Protein AF-A0A349MYK4-F1 (afdb_monomer)

Foldseek 3Di:
DAFDAAECCPPVVVVVDAAAQDKAKAFEFWFKKWKFKDKDPPDCPDPVNLLLLVVRVVLQVCLLPVVVLVQDFPPDHRYDWAWKKKKKFFPDDDDRTMIMIMIITTDPPSDDQVSLVVSLPSDDPHDSVSSVRTGMDTDGPGMKMKHKDAADDDCPDPSVVSRQVNQVQLQKHFPDDPGIWMKTWRDNSNPDDRRGTIIMTMTHIDGHGPVSNVVVPRDYHYD

Nearest PDB structures (foldseek):
  5x5r-assembly1_A  TM=8.523E-01  e=2.742E-17  Listeria innocua Clip11262
  5x5m-assembly2_B  TM=8.393E-01  e=1.488E-16  Listeria innocua Clip11262
  3b49-assembly1_A  TM=8.129E-01  e=3.709E-17  Listeria innocua Clip11262
  5x5r-assembly2_B  TM=8.771E-01  e=2.870E-15  Listeria innocua Clip11262
  7oon-assembly1_A  TM=5.535E-01  e=7.851E-04  Mus musculus

Secondary structure (DSSP, 8-state):
-PPPPB-HHHHSTTTT---SSS-EEEEEEEEEEEEEEEEE-S-TT-HHHHHHHHHHHHHHHHHHTTTTTT---TT---BPPPPEEEEEEE-S-STT--EEEEEEEEE-TT--HHHHHHHHHH--SS-HHHHHH-EEEEEEEEEEEEEEEESS--TTSHHHHHHHHHHHHTTEEE---TTEEEEEESS-TTTS-GGG-EEEEEEEEEES-HHHHHHH-PPEEE-

Sequence (223 aa):
MMNKKIDWQVEDKDEYTHDTDHGSLVDLPTRSYIVLSGVGKADPNNRDFVAKADALYKVADYLANAEENNLEIEGYQPFERYPLQAMWERVTPGRDAEWRYQLMIRQPDFITKEILQTVEFDITNVEQEYLWNIRLLHFSEGLEAQIGNVGLLSRVGSANIKLQQFIKSVGYRSLATESWHMELYLNDVVRTEGSQWQTILRNGIEPMDVNKIVESGVKIIKG

Mean predicted aligned error: 4.19 Å

Radius of gyration: 18.06 Å; Cα contacts (8 Å, |Δi|>4): 449; chains: 1; bounding box: 56×29×56 Å

pLDDT: mean 92.64, std 7.63, range [43.91, 98.56]

Structure (mmCIF, N/CA/C/O backbone):
data_AF-A0A349MYK4-F1
#
_entry.id   AF-A0A349MYK4-F1
#
loop_
_atom_site.group_PDB
_atom_site.id
_atom_site.type_symbol
_atom_site.label_atom_id
_atom_site.label_alt_id
_atom_site.label_comp_id
_atom_site.label_asym_id
_atom_site.label_entity_id
_atom_site.label_seq_id
_atom_site.pdbx_PDB_ins_code
_atom_site.Cartn_x
_atom_site.Cartn_y
_atom_site.Cartn_z
_atom_site.occupancy
_atom_site.B_iso_or_equiv
_atom_site.auth_seq_id
_atom_site.auth_comp_id
_atom_site.auth_asym_id
_atom_site.auth_atom_id
_atom_site.pdbx_PDB_model_num
ATOM 1 N N . MET A 1 1 ? -30.825 -4.625 7.024 1.00 43.91 1 MET A N 1
ATOM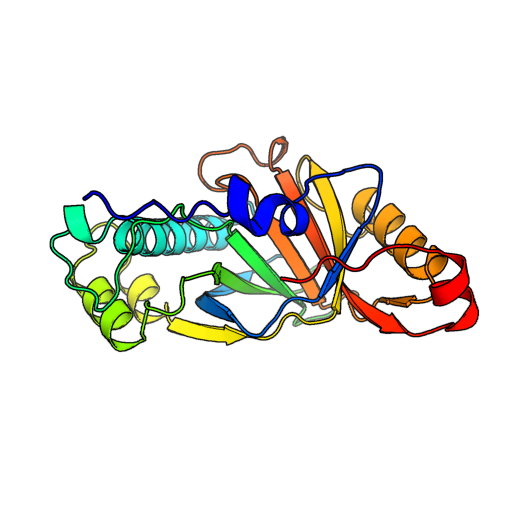 2 C CA . MET A 1 1 ? -30.062 -5.201 5.898 1.00 43.91 1 MET A CA 1
ATOM 3 C C . MET A 1 1 ? -28.607 -5.013 6.266 1.00 43.91 1 MET A C 1
ATOM 5 O O . MET A 1 1 ? -28.273 -3.889 6.603 1.00 43.91 1 MET A O 1
ATOM 9 N N . MET A 1 2 ? -27.794 -6.071 6.332 1.00 53.38 2 MET A N 1
ATOM 10 C CA . MET A 1 2 ? -26.347 -5.886 6.514 1.00 53.38 2 MET A CA 1
ATOM 11 C C . MET A 1 2 ? -25.837 -5.123 5.291 1.00 53.38 2 MET A C 1
ATOM 13 O O . MET A 1 2 ? -26.115 -5.544 4.165 1.00 53.38 2 MET A O 1
ATOM 17 N N . ASN A 1 3 ? -25.175 -3.986 5.504 1.00 62.34 3 ASN A N 1
ATOM 18 C CA . ASN A 1 3 ? -24.487 -3.294 4.420 1.00 62.34 3 ASN A CA 1
ATOM 19 C C . ASN A 1 3 ? -23.458 -4.266 3.828 1.00 62.34 3 ASN A C 1
ATOM 21 O O . ASN A 1 3 ? -22.759 -4.964 4.563 1.00 62.34 3 ASN A O 1
ATOM 25 N N . LYS A 1 4 ? -23.428 -4.380 2.497 1.00 84.94 4 LYS A N 1
ATOM 26 C CA . LYS A 1 4 ? -22.474 -5.245 1.797 1.00 84.94 4 LYS A CA 1
ATOM 27 C C . LYS A 1 4 ? -21.056 -4.803 2.181 1.00 84.94 4 LYS A C 1
ATOM 29 O O . LYS A 1 4 ? -20.755 -3.620 2.070 1.00 84.94 4 LYS A O 1
ATOM 34 N N . LYS A 1 5 ? -20.213 -5.745 2.617 1.00 92.62 5 LYS A N 1
ATOM 35 C CA . LYS A 1 5 ? -18.802 -5.479 2.917 1.00 92.62 5 LYS A CA 1
ATOM 36 C C . LYS A 1 5 ? -18.059 -5.118 1.626 1.00 92.62 5 LYS A C 1
ATOM 38 O O . LYS A 1 5 ? -18.184 -5.853 0.645 1.00 92.62 5 LYS A O 1
ATOM 43 N N . ILE A 1 6 ? -17.308 -4.020 1.634 1.00 95.56 6 ILE A N 1
ATOM 44 C CA . ILE A 1 6 ? -16.382 -3.653 0.556 1.00 95.56 6 ILE A CA 1
ATOM 45 C C . ILE A 1 6 ? -15.202 -4.621 0.616 1.00 95.56 6 ILE A C 1
ATOM 47 O O . ILE A 1 6 ? -14.523 -4.717 1.637 1.00 95.56 6 ILE A O 1
ATOM 51 N N . ASP A 1 7 ? -14.951 -5.335 -0.472 1.00 95.88 7 ASP A N 1
ATOM 52 C CA . ASP A 1 7 ? -13.852 -6.292 -0.567 1.00 95.88 7 ASP A CA 1
ATOM 53 C C . ASP A 1 7 ? -13.018 -5.990 -1.812 1.00 95.88 7 ASP A C 1
ATOM 55 O O . ASP A 1 7 ? -13.429 -6.269 -2.940 1.00 95.88 7 ASP A O 1
ATOM 59 N N . TRP A 1 8 ? -11.828 -5.430 -1.599 1.00 95.31 8 TRP A N 1
ATOM 60 C CA . TRP A 1 8 ? -10.905 -5.066 -2.674 1.00 95.31 8 TRP A CA 1
ATOM 61 C C . TRP A 1 8 ? -10.439 -6.279 -3.486 1.00 95.31 8 TRP A C 1
ATOM 63 O O . TRP A 1 8 ? -10.110 -6.136 -4.662 1.00 95.31 8 TRP A O 1
ATOM 73 N N . GLN A 1 9 ? -10.457 -7.485 -2.907 1.00 94.94 9 GLN A N 1
ATOM 74 C CA . GLN A 1 9 ? -10.091 -8.717 -3.614 1.00 94.94 9 GLN A CA 1
ATOM 75 C C . GLN A 1 9 ? -11.134 -9.106 -4.662 1.00 94.94 9 GLN A C 1
ATOM 77 O O . GLN A 1 9 ? -10.848 -9.900 -5.560 1.00 94.94 9 GLN A O 1
ATOM 82 N N . VAL A 1 10 ? -12.345 -8.556 -4.551 1.00 95.06 10 VAL A N 1
ATOM 83 C CA . VAL A 1 10 ? -13.452 -8.780 -5.481 1.00 95.06 10 VAL A CA 1
ATOM 84 C C . VAL A 1 10 ? -13.659 -7.563 -6.374 1.00 95.06 10 VAL A C 1
ATOM 86 O O . VAL A 1 10 ? -13.768 -7.716 -7.591 1.00 95.06 10 VAL A O 1
ATOM 89 N N . GLU A 1 11 ? -13.731 -6.377 -5.772 1.00 94.19 11 GLU A N 1
ATOM 90 C CA . GLU A 1 11 ? -14.112 -5.125 -6.434 1.00 94.19 11 GLU A CA 1
ATOM 91 C C . GLU A 1 11 ? -12.950 -4.531 -7.238 1.00 94.19 11 GLU A C 1
ATOM 93 O O . GLU A 1 11 ? -13.152 -4.142 -8.387 1.00 94.19 11 GLU A O 1
ATOM 98 N N . ASP A 1 12 ? -11.728 -4.610 -6.702 1.00 95.19 12 ASP A N 1
ATOM 99 C CA . ASP A 1 12 ? -10.526 -3.985 -7.273 1.00 95.19 12 ASP A CA 1
ATOM 100 C C . ASP A 1 12 ? -9.488 -5.032 -7.719 1.00 95.19 12 ASP A C 1
ATOM 102 O O . ASP A 1 12 ? -8.314 -4.727 -7.926 1.00 95.19 12 ASP A O 1
ATOM 106 N N . LYS A 1 13 ? -9.900 -6.298 -7.861 1.00 95.50 13 LYS A N 1
ATOM 107 C CA . LYS A 1 13 ? -9.012 -7.464 -8.038 1.00 95.50 13 LYS A CA 1
ATOM 108 C C . LYS A 1 13 ? -7.922 -7.276 -9.102 1.00 95.50 13 LYS A C 1
ATOM 110 O O . LYS A 1 13 ? -6.800 -7.750 -8.937 1.00 95.50 13 LYS A O 1
ATOM 115 N N . ASP A 1 14 ? -8.253 -6.586 -10.194 1.00 95.44 14 ASP A N 1
ATOM 116 C CA . ASP A 1 14 ? -7.355 -6.411 -11.330 1.00 95.44 14 ASP A CA 1
ATOM 117 C C . ASP A 1 14 ? -6.206 -5.455 -10.953 1.00 95.44 14 ASP A C 1
ATOM 119 O O . ASP A 1 14 ? -5.057 -5.693 -11.329 1.00 95.44 14 ASP A O 1
ATOM 123 N N . GLU A 1 15 ? -6.463 -4.447 -10.112 1.00 96.06 15 GLU A N 1
ATOM 124 C CA . GLU A 1 15 ? -5.440 -3.531 -9.591 1.00 96.06 15 GLU A CA 1
ATOM 125 C C . GLU A 1 15 ? -4.432 -4.233 -8.675 1.00 96.06 15 GLU A C 1
ATOM 127 O O . GLU A 1 15 ? -3.259 -3.859 -8.638 1.00 96.06 15 GLU A O 1
ATOM 132 N N . TYR A 1 16 ? -4.878 -5.266 -7.959 1.00 96.44 16 TYR A N 1
ATOM 133 C CA . TYR A 1 16 ? -4.095 -6.009 -6.970 1.00 96.44 16 TYR A CA 1
ATOM 134 C C . TYR A 1 16 ? -3.614 -7.377 -7.490 1.00 96.44 16 TYR A C 1
ATOM 136 O O . TYR A 1 16 ? -3.331 -8.290 -6.712 1.00 96.44 16 TYR A O 1
ATOM 144 N N . THR A 1 17 ? -3.499 -7.535 -8.813 1.00 94.06 17 THR A N 1
ATOM 145 C CA . THR A 1 17 ? -3.058 -8.792 -9.435 1.00 94.06 17 THR A CA 1
ATOM 146 C C . THR A 1 17 ? -1.591 -9.106 -9.119 1.00 94.06 17 THR A C 1
ATOM 148 O O . THR A 1 17 ? -0.693 -8.307 -9.384 1.00 94.06 17 THR A O 1
ATOM 151 N N . HIS A 1 18 ? -1.329 -10.321 -8.625 1.00 96.38 18 HIS A N 1
ATOM 152 C CA . HIS A 1 18 ? 0.013 -10.829 -8.304 1.00 96.38 18 HIS A CA 1
ATOM 153 C C . HIS A 1 18 ? 0.583 -11.744 -9.402 1.00 96.38 18 HIS A C 1
ATOM 155 O O . HIS A 1 18 ? 0.934 -12.894 -9.154 1.00 96.38 18 HIS A O 1
ATOM 161 N N . ASP A 1 19 ? 0.657 -11.259 -10.644 1.00 97.25 19 ASP A N 1
ATOM 162 C CA . ASP A 1 19 ? 1.301 -12.008 -11.735 1.00 97.25 19 ASP A CA 1
ATOM 163 C C . ASP A 1 19 ? 2.822 -11.776 -11.704 1.00 97.25 19 ASP A C 1
ATOM 165 O O . ASP A 1 19 ? 3.304 -10.650 -11.847 1.00 97.25 19 ASP A O 1
ATOM 169 N N . THR A 1 20 ? 3.592 -12.844 -11.484 1.00 97.12 20 THR A N 1
ATOM 170 C CA . THR A 1 20 ? 5.062 -12.795 -11.394 1.00 97.12 20 THR A CA 1
ATOM 171 C C . THR A 1 20 ? 5.772 -12.901 -12.747 1.00 97.12 20 THR A C 1
ATOM 173 O O . THR A 1 20 ? 7.002 -12.770 -12.819 1.00 97.12 20 THR A O 1
ATOM 176 N N . ASP A 1 21 ? 5.029 -13.176 -13.817 1.00 96.31 21 ASP A N 1
ATOM 177 C CA . ASP A 1 21 ? 5.539 -13.404 -15.169 1.00 96.31 21 ASP A CA 1
ATOM 178 C C . ASP A 1 21 ? 5.153 -12.296 -16.145 1.00 96.31 21 ASP A C 1
ATOM 180 O O . ASP A 1 21 ? 5.982 -11.928 -16.983 1.00 96.31 21 ASP A O 1
ATOM 184 N N . HIS A 1 22 ? 3.963 -11.715 -15.997 1.00 95.50 22 HIS A N 1
ATOM 185 C CA . HIS A 1 22 ? 3.455 -10.671 -16.883 1.00 95.50 22 HIS A CA 1
ATOM 186 C C . HIS A 1 22 ? 3.210 -9.366 -16.126 1.00 95.50 22 HIS A C 1
ATOM 188 O O . HIS A 1 22 ? 2.489 -9.317 -15.133 1.00 95.50 22 HIS A O 1
ATOM 194 N N . GLY A 1 23 ? 3.803 -8.281 -16.630 1.00 97.00 23 GLY A N 1
ATOM 195 C CA . GLY A 1 23 ? 3.500 -6.941 -16.140 1.00 97.00 23 GLY A CA 1
ATOM 196 C C . GLY A 1 23 ? 2.119 -6.463 -16.596 1.00 97.00 23 GLY A C 1
ATOM 197 O O . GLY A 1 23 ? 1.604 -6.899 -17.627 1.00 97.00 23 GLY A O 1
ATOM 198 N N . SER A 1 24 ? 1.536 -5.531 -15.847 1.00 97.88 24 SER A N 1
ATOM 199 C CA . SER A 1 24 ? 0.277 -4.860 -16.197 1.00 97.88 24 SER A CA 1
ATOM 200 C C . SER A 1 24 ? 0.387 -3.346 -16.020 1.00 97.88 24 SER A C 1
ATOM 202 O O . SER A 1 24 ? 1.322 -2.852 -15.385 1.00 97.88 24 SER A O 1
ATOM 204 N N . LEU A 1 25 ? -0.540 -2.608 -16.636 1.00 98.19 25 LEU A N 1
A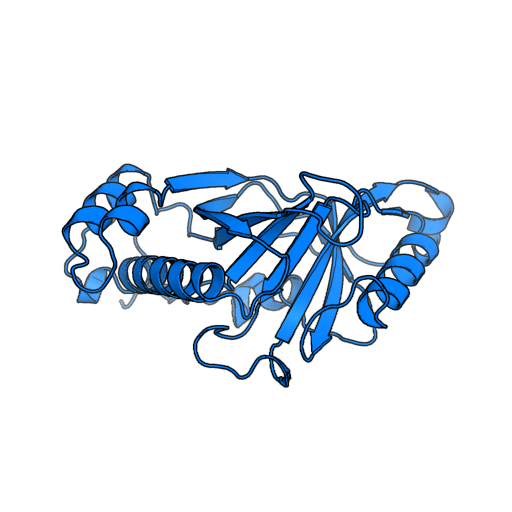TOM 205 C CA . LEU A 1 25 ? -0.649 -1.155 -16.521 1.00 98.19 25 LEU A CA 1
ATOM 206 C C . LEU A 1 25 ? -1.896 -0.801 -15.713 1.00 98.19 25 LEU A C 1
ATOM 208 O O . LEU A 1 25 ? -2.971 -1.334 -15.995 1.00 98.19 25 LEU A O 1
ATOM 212 N N . VAL A 1 26 ? -1.758 0.122 -14.767 1.00 97.69 26 VAL A N 1
ATOM 213 C CA . VAL A 1 26 ? -2.848 0.639 -13.928 1.00 97.69 26 VAL A CA 1
ATOM 214 C C . VAL A 1 26 ? -2.879 2.163 -14.013 1.00 97.69 26 VAL A C 1
ATOM 216 O O . VAL A 1 26 ? -1.838 2.794 -14.156 1.00 97.69 26 VAL A O 1
ATOM 219 N N . ASP A 1 27 ? -4.066 2.756 -13.957 1.00 97.50 27 ASP A N 1
ATOM 220 C CA . ASP A 1 27 ? -4.264 4.200 -13.820 1.00 97.50 27 ASP A CA 1
ATOM 221 C C . ASP A 1 27 ? -5.174 4.446 -12.621 1.00 97.50 27 ASP A C 1
ATOM 223 O O . ASP A 1 27 ? -6.377 4.166 -12.667 1.00 97.50 27 ASP A O 1
ATOM 227 N N . LEU A 1 28 ? -4.544 4.879 -11.532 1.00 96.00 28 LEU A N 1
ATOM 228 C CA . LEU A 1 28 ? -5.120 4.907 -10.197 1.00 96.00 28 LEU A CA 1
ATOM 229 C C . LEU A 1 28 ? -5.498 6.343 -9.810 1.00 96.00 28 LEU A C 1
ATOM 231 O O . LEU A 1 28 ? -4.646 7.239 -9.877 1.00 96.00 28 LEU A O 1
ATOM 235 N N . PRO A 1 29 ? -6.752 6.586 -9.388 1.00 96.00 29 PRO A N 1
ATOM 236 C CA . PRO A 1 29 ? -7.211 7.925 -9.051 1.00 96.00 29 PRO A CA 1
ATOM 237 C C . PRO A 1 29 ? -6.610 8.417 -7.730 1.00 96.00 29 PRO A C 1
ATOM 239 O O . PRO A 1 29 ? -5.969 7.679 -6.981 1.00 96.00 29 PRO A O 1
ATOM 242 N N . THR A 1 30 ? -6.879 9.682 -7.406 1.00 96.94 30 THR A N 1
ATOM 243 C CA . THR A 1 30 ? -6.652 10.195 -6.055 1.00 96.94 30 THR A CA 1
ATOM 244 C C . THR A 1 30 ? -7.477 9.399 -5.050 1.00 96.94 30 THR A C 1
ATOM 246 O O . THR A 1 30 ? -8.699 9.336 -5.167 1.00 96.94 30 THR A O 1
ATOM 249 N N . ARG A 1 31 ? -6.811 8.834 -4.042 1.00 96.38 31 ARG A N 1
ATOM 250 C CA . ARG A 1 31 ? -7.422 8.040 -2.967 1.00 96.38 31 ARG A CA 1
ATOM 251 C C . ARG A 1 31 ? -6.957 8.526 -1.601 1.00 96.38 31 ARG A C 1
ATOM 253 O O . ARG A 1 31 ? -5.980 9.270 -1.493 1.00 96.38 31 ARG A O 1
ATOM 260 N N . SER A 1 32 ? -7.665 8.100 -0.564 1.00 97.81 32 SER A N 1
ATOM 261 C CA . SER A 1 32 ? -7.337 8.384 0.833 1.00 97.81 32 SER A CA 1
ATOM 262 C C . SER A 1 32 ? -6.503 7.253 1.429 1.00 97.81 32 SER A C 1
ATOM 264 O O . SER A 1 32 ? -6.804 6.080 1.220 1.00 97.81 32 SER A O 1
ATOM 266 N N . TYR A 1 33 ? -5.470 7.595 2.194 1.00 98.56 33 TYR A N 1
ATOM 267 C CA . TYR A 1 33 ? -4.588 6.644 2.869 1.00 98.56 33 TYR A CA 1
ATOM 268 C C . TYR A 1 33 ? -4.349 7.093 4.304 1.00 98.56 33 TYR A C 1
ATOM 270 O O . TYR A 1 33 ? -4.086 8.273 4.537 1.00 98.56 33 TYR A O 1
ATOM 278 N N . ILE A 1 34 ? -4.354 6.161 5.256 1.00 98.56 34 ILE A N 1
ATOM 279 C CA . ILE A 1 34 ? -3.645 6.393 6.519 1.00 98.56 34 ILE A CA 1
ATOM 280 C C . ILE A 1 34 ? -2.163 6.147 6.280 1.00 98.56 34 ILE A C 1
ATOM 282 O O . ILE A 1 34 ? -1.800 5.171 5.618 1.00 98.56 34 ILE A O 1
ATOM 286 N N . VAL A 1 35 ? -1.312 7.041 6.778 1.00 98.31 35 VAL A N 1
ATOM 287 C CA . VAL A 1 35 ? 0.126 6.979 6.519 1.00 98.31 35 VAL A CA 1
ATOM 288 C C . VAL A 1 35 ? 0.954 7.134 7.780 1.00 98.31 35 VAL A C 1
ATOM 290 O O . VAL A 1 35 ? 0.615 7.937 8.646 1.00 98.31 35 VAL A O 1
ATOM 293 N N . LEU A 1 36 ? 2.074 6.413 7.837 1.00 97.81 36 LEU A N 1
ATOM 294 C CA . LEU A 1 36 ? 3.063 6.494 8.911 1.00 97.81 36 LEU A CA 1
ATOM 295 C C . LEU A 1 36 ? 4.476 6.456 8.326 1.00 97.81 36 LEU A C 1
ATOM 297 O O . LEU A 1 36 ? 4.839 5.543 7.585 1.00 97.81 36 LEU A O 1
ATOM 301 N N . SER A 1 37 ? 5.277 7.472 8.641 1.00 96.31 37 SER A N 1
ATOM 302 C CA . SER A 1 37 ? 6.625 7.622 8.087 1.00 96.31 37 SER A CA 1
ATOM 303 C C . SER A 1 37 ? 7.698 7.003 8.984 1.00 96.31 37 SER A C 1
ATOM 305 O O . SER A 1 37 ? 7.590 6.958 10.212 1.00 96.31 37 SER A O 1
ATOM 307 N N . GLY A 1 38 ? 8.802 6.594 8.370 1.00 92.50 38 GLY A N 1
ATOM 308 C CA . GLY A 1 38 ? 9.986 6.129 9.072 1.00 92.50 38 GLY A CA 1
ATOM 309 C C . GLY A 1 38 ? 11.275 6.391 8.308 1.00 92.50 38 GLY A C 1
ATOM 310 O O . GLY A 1 38 ? 11.288 6.924 7.196 1.00 92.50 38 GLY A O 1
ATOM 311 N N . VAL A 1 39 ? 12.375 6.029 8.957 1.00 88.00 39 VAL A N 1
ATOM 312 C CA . VAL A 1 39 ? 13.733 6.107 8.420 1.00 88.00 39 VAL A CA 1
ATOM 313 C C . VAL A 1 39 ? 14.445 4.792 8.689 1.00 88.00 39 VAL A C 1
ATOM 315 O O . VAL A 1 39 ? 14.169 4.113 9.675 1.00 88.00 39 VAL A O 1
ATOM 318 N N . GLY A 1 40 ? 15.370 4.418 7.820 1.00 78.12 40 GLY A N 1
ATOM 319 C CA . GLY A 1 40 ? 16.162 3.210 7.992 1.00 78.12 40 GLY A CA 1
ATOM 320 C C . GLY A 1 40 ? 16.694 2.696 6.671 1.00 78.12 40 GLY A C 1
ATOM 321 O O . GLY A 1 40 ? 16.711 3.404 5.674 1.00 78.12 40 GLY A O 1
ATOM 322 N N . LYS A 1 41 ? 17.148 1.448 6.644 1.00 73.00 41 LYS A N 1
ATOM 323 C CA . LYS A 1 41 ? 17.428 0.771 5.374 1.00 73.00 41 LYS A CA 1
ATOM 324 C C . LYS A 1 41 ? 16.105 0.386 4.712 1.00 73.00 41 LYS A C 1
ATOM 326 O O . LYS A 1 41 ? 15.138 0.117 5.422 1.00 73.00 41 LYS A O 1
ATOM 331 N N . ALA A 1 42 ? 16.092 0.307 3.381 1.00 69.75 42 ALA A N 1
ATOM 332 C CA . ALA A 1 42 ? 15.045 -0.379 2.622 1.00 69.75 42 ALA A CA 1
ATOM 333 C C . ALA A 1 42 ? 15.118 -1.896 2.855 1.00 69.75 42 ALA A C 1
ATOM 335 O O . ALA A 1 42 ? 15.504 -2.668 1.983 1.00 69.75 42 ALA A O 1
ATOM 336 N N . ASP A 1 43 ? 14.852 -2.288 4.096 1.00 76.06 43 ASP A N 1
ATOM 337 C CA . ASP A 1 43 ? 14.787 -3.658 4.573 1.00 76.06 43 ASP A CA 1
ATOM 338 C C . ASP A 1 43 ? 13.449 -3.800 5.295 1.00 76.06 43 ASP A C 1
ATOM 340 O O . ASP A 1 43 ? 13.295 -3.269 6.401 1.00 76.06 43 ASP A O 1
ATOM 344 N N . PRO A 1 44 ? 12.469 -4.488 4.695 1.00 71.00 44 PRO A N 1
ATOM 345 C CA . PRO A 1 44 ? 11.160 -4.599 5.308 1.00 71.00 44 PRO A CA 1
ATOM 346 C C . PRO A 1 44 ? 11.166 -5.568 6.508 1.00 71.00 44 PRO A C 1
ATOM 348 O O . PRO A 1 44 ? 10.169 -5.673 7.213 1.00 71.00 44 PRO A O 1
ATOM 351 N N . ASN A 1 45 ? 12.300 -6.220 6.822 1.00 76.25 45 ASN A N 1
ATOM 352 C CA . ASN A 1 45 ? 12.501 -6.934 8.092 1.00 76.25 45 ASN A CA 1
ATOM 353 C C . ASN A 1 45 ? 13.038 -6.029 9.216 1.00 76.25 45 ASN A C 1
ATOM 355 O O . ASN A 1 45 ? 13.284 -6.499 10.331 1.00 76.25 45 ASN A O 1
ATOM 359 N N . ASN A 1 46 ? 13.265 -4.738 8.951 1.00 84.56 46 ASN A N 1
ATOM 360 C CA . ASN A 1 46 ? 13.667 -3.794 9.985 1.00 84.56 46 ASN A CA 1
ATOM 361 C C . ASN A 1 46 ? 12.583 -3.721 11.072 1.00 84.56 46 ASN A C 1
ATOM 363 O O . ASN A 1 46 ? 11.406 -3.527 10.783 1.00 84.56 46 ASN A O 1
ATOM 367 N N . ARG A 1 47 ? 12.994 -3.817 12.340 1.00 87.94 47 ARG A N 1
ATOM 368 C CA . ARG A 1 47 ? 12.096 -3.750 13.500 1.00 87.94 47 ARG A CA 1
ATOM 369 C C . ARG A 1 47 ? 11.211 -2.503 13.509 1.00 87.94 47 ARG A C 1
ATOM 371 O O . ARG A 1 47 ? 10.043 -2.628 13.849 1.00 87.94 47 ARG A O 1
ATOM 378 N N . ASP A 1 48 ? 11.744 -1.338 13.135 1.00 90.62 48 ASP A N 1
ATOM 379 C CA . ASP A 1 48 ? 10.963 -0.090 13.068 1.00 90.62 48 ASP A CA 1
ATOM 380 C C . ASP A 1 48 ? 9.888 -0.165 11.974 1.00 90.62 48 ASP A C 1
ATOM 382 O O . ASP A 1 48 ? 8.743 0.207 12.207 1.00 90.62 48 ASP A O 1
ATOM 386 N N . PHE A 1 49 ? 10.233 -0.730 10.811 1.00 92.25 49 PHE A N 1
ATOM 387 C CA . PHE A 1 49 ? 9.284 -0.946 9.718 1.00 92.25 49 PHE A CA 1
ATOM 388 C C . PHE A 1 49 ? 8.159 -1.887 10.151 1.00 92.25 49 PHE A C 1
ATOM 390 O O . PHE A 1 49 ? 6.988 -1.548 10.006 1.00 92.25 49 PHE A O 1
ATOM 397 N N . VAL A 1 50 ? 8.505 -3.038 10.734 1.00 92.19 50 VAL A N 1
ATOM 398 C CA . VAL A 1 50 ? 7.529 -4.044 11.179 1.00 92.19 50 VAL A CA 1
ATOM 399 C C . VAL A 1 50 ? 6.630 -3.488 12.287 1.00 92.19 50 VAL A C 1
ATOM 401 O O . VAL A 1 50 ? 5.420 -3.686 12.238 1.00 92.19 50 VAL A O 1
ATOM 404 N N . ALA A 1 51 ? 7.185 -2.750 13.253 1.00 94.38 51 ALA A N 1
ATOM 405 C CA . ALA A 1 51 ? 6.408 -2.142 14.335 1.00 94.38 51 ALA A CA 1
ATOM 406 C C . ALA A 1 51 ? 5.430 -1.073 13.820 1.00 94.38 51 ALA A C 1
ATOM 408 O O . ALA A 1 51 ? 4.274 -1.031 14.240 1.00 94.38 51 ALA A O 1
ATOM 409 N N . LYS A 1 52 ? 5.860 -0.241 12.864 1.00 96.38 52 LYS A N 1
ATOM 410 C CA . LYS A 1 52 ? 4.996 0.767 12.235 1.00 96.38 52 LYS A CA 1
ATOM 411 C C . LYS A 1 52 ? 3.958 0.150 11.302 1.00 96.38 52 LYS A C 1
ATOM 413 O O . LYS A 1 52 ? 2.837 0.649 11.248 1.00 96.38 52 LYS A O 1
ATOM 418 N N . ALA A 1 53 ? 4.294 -0.939 10.610 1.00 96.50 53 ALA A N 1
ATOM 419 C CA . ALA A 1 53 ? 3.335 -1.711 9.826 1.00 96.50 53 ALA A CA 1
ATOM 420 C C . ALA A 1 53 ? 2.252 -2.315 10.732 1.00 96.50 53 ALA A C 1
ATOM 422 O O . ALA A 1 53 ? 1.071 -2.147 10.445 1.00 96.50 53 ALA A O 1
ATOM 423 N N . ASP A 1 54 ? 2.637 -2.927 11.859 1.00 97.06 54 ASP A N 1
ATOM 424 C CA . ASP A 1 54 ? 1.701 -3.453 12.864 1.00 97.06 54 ASP A CA 1
ATOM 425 C C . ASP A 1 54 ? 0.783 -2.356 13.428 1.00 97.06 54 ASP A C 1
ATOM 427 O O . ASP A 1 54 ? -0.431 -2.543 13.514 1.00 97.06 54 ASP A O 1
ATOM 431 N N . ALA A 1 55 ? 1.334 -1.180 13.748 1.00 97.69 55 ALA A N 1
ATOM 432 C CA . ALA A 1 55 ? 0.546 -0.032 14.195 1.00 97.69 55 ALA A CA 1
ATOM 433 C C . ALA A 1 55 ? -0.491 0.402 13.145 1.00 97.69 55 ALA A C 1
ATOM 435 O O . ALA A 1 55 ? -1.665 0.590 13.471 1.00 97.69 55 ALA A O 1
ATOM 436 N N . LEU A 1 56 ? -0.077 0.514 11.879 1.00 98.00 56 LEU A N 1
ATOM 437 C CA . LEU A 1 56 ? -0.959 0.918 10.785 1.00 98.00 56 LEU A CA 1
ATOM 438 C C . LEU A 1 56 ? -2.027 -0.148 10.492 1.00 98.00 56 LEU A C 1
ATOM 440 O O . LEU A 1 56 ? -3.178 0.205 10.239 1.00 98.00 56 LEU A O 1
ATOM 444 N N . TYR A 1 57 ? -1.681 -1.439 10.589 1.00 98.19 57 TYR A N 1
ATOM 445 C CA . TYR A 1 57 ? -2.642 -2.539 10.486 1.00 98.19 57 TYR A CA 1
ATOM 446 C C . TYR A 1 57 ? -3.700 -2.474 11.578 1.00 98.19 57 TYR A C 1
ATOM 448 O O . TYR A 1 57 ? -4.881 -2.532 11.257 1.00 98.19 57 TYR A O 1
ATOM 456 N N . LYS A 1 58 ? -3.304 -2.275 12.839 1.00 97.69 58 LYS A N 1
ATOM 457 C CA . LYS A 1 58 ? -4.250 -2.157 13.957 1.00 97.69 58 LYS A CA 1
ATOM 458 C C . LYS A 1 58 ? -5.213 -0.986 13.780 1.00 97.69 58 LYS A C 1
ATOM 460 O O . LYS A 1 58 ? -6.405 -1.158 14.012 1.00 97.69 58 LYS A O 1
ATOM 465 N N . VAL A 1 59 ? -4.727 0.173 13.329 1.00 97.94 59 VAL A N 1
ATOM 466 C CA . VAL A 1 59 ? -5.594 1.327 13.028 1.00 97.94 59 VAL A CA 1
ATOM 467 C C . VAL A 1 59 ? -6.543 1.013 11.871 1.00 97.94 59 VAL A C 1
ATO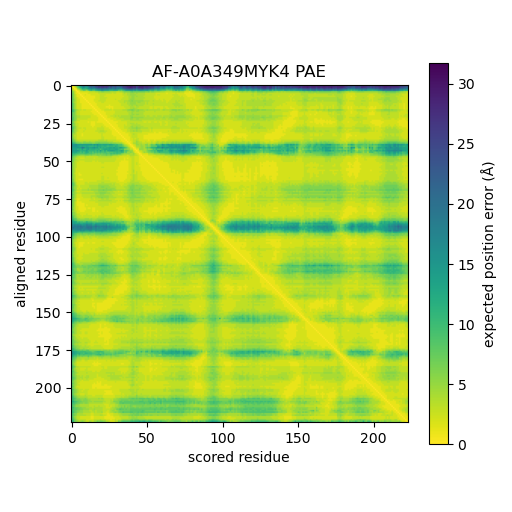M 469 O O . VAL A 1 59 ? -7.741 1.261 11.981 1.00 97.94 59 VAL A O 1
ATOM 472 N N . ALA A 1 60 ? -6.044 0.432 10.779 1.00 98.00 60 ALA A N 1
ATOM 473 C CA . ALA A 1 60 ? -6.884 0.092 9.635 1.00 98.00 60 ALA A CA 1
ATOM 474 C C . ALA A 1 60 ? -7.936 -0.979 9.969 1.00 98.00 60 ALA A C 1
ATOM 476 O O . ALA A 1 60 ? -9.079 -0.845 9.547 1.00 98.00 60 ALA A O 1
ATOM 477 N N . ASP A 1 61 ? -7.578 -2.006 10.744 1.00 97.25 61 ASP A N 1
ATOM 478 C CA . ASP A 1 61 ? -8.505 -3.046 11.201 1.00 97.25 61 ASP A CA 1
ATOM 479 C C . ASP A 1 61 ? -9.545 -2.474 12.183 1.00 97.25 61 ASP A C 1
ATOM 481 O O . ASP A 1 61 ? -10.711 -2.865 12.141 1.00 97.25 61 ASP A O 1
ATOM 485 N N . TYR A 1 62 ? -9.163 -1.516 13.037 1.00 97.19 62 TYR A N 1
ATOM 486 C CA . TYR A 1 62 ? -10.100 -0.824 13.929 1.00 97.19 62 TYR A CA 1
ATOM 487 C C . TYR A 1 62 ? -11.154 -0.032 13.138 1.00 97.19 62 TYR A C 1
ATOM 489 O O . TYR A 1 62 ? -12.350 -0.153 13.406 1.00 97.19 62 TYR A O 1
ATOM 497 N N . LEU A 1 63 ? -10.720 0.718 12.116 1.00 97.19 63 LEU A N 1
ATOM 498 C CA . LEU A 1 63 ? -11.605 1.448 11.198 1.00 97.19 63 LEU A CA 1
ATOM 499 C C . LEU A 1 63 ? -12.488 0.497 10.373 1.00 97.19 63 LEU A C 1
ATOM 501 O O . LEU A 1 63 ? -13.679 0.749 10.193 1.00 97.19 63 LEU A O 1
ATOM 505 N N . ALA A 1 64 ? -11.920 -0.616 9.899 1.00 96.81 64 ALA A N 1
ATOM 506 C CA . ALA A 1 64 ? -12.622 -1.636 9.124 1.00 96.81 64 ALA A CA 1
ATOM 507 C C . ALA A 1 64 ? -13.761 -2.305 9.898 1.00 96.81 64 ALA A C 1
ATOM 509 O O . ALA A 1 64 ? -14.759 -2.681 9.285 1.00 96.81 64 ALA A O 1
ATOM 510 N N . ASN A 1 65 ? -13.644 -2.390 11.227 1.00 94.50 65 ASN A N 1
ATOM 511 C CA . ASN A 1 65 ? -14.616 -3.010 12.130 1.00 94.50 65 ASN A CA 1
ATOM 512 C C . ASN A 1 65 ? -15.278 -1.977 13.067 1.00 94.50 65 ASN A C 1
ATOM 514 O O . ASN A 1 65 ? -15.525 -2.261 14.238 1.00 94.50 65 ASN A O 1
ATOM 518 N N . ALA A 1 66 ? -15.558 -0.767 12.568 1.00 94.94 66 ALA A N 1
ATOM 519 C CA . ALA A 1 66 ? -16.107 0.341 13.358 1.00 94.94 66 ALA A CA 1
ATOM 520 C C . ALA A 1 66 ? -17.369 -0.030 14.167 1.00 94.94 66 ALA A C 1
ATOM 522 O O . ALA A 1 66 ? -17.487 0.369 15.325 1.00 94.94 66 ALA A O 1
ATOM 523 N N . GLU A 1 67 ? -18.269 -0.850 13.605 1.00 93.25 67 GLU A N 1
ATOM 524 C CA . GLU A 1 67 ? -19.466 -1.351 14.305 1.00 93.25 67 GLU A CA 1
ATOM 525 C C . GLU A 1 67 ? -19.120 -2.153 15.571 1.00 93.25 67 GLU A C 1
ATOM 527 O O . GLU A 1 67 ? -19.734 -1.952 16.618 1.00 93.25 67 GLU A O 1
ATOM 532 N N . GLU A 1 68 ? -18.114 -3.030 15.506 1.00 93.00 68 GLU A N 1
ATOM 533 C CA . GLU A 1 68 ? -17.665 -3.837 16.651 1.00 93.00 68 GLU A CA 1
ATOM 534 C C . GLU A 1 68 ? -16.994 -2.972 17.727 1.00 93.00 68 GLU A C 1
ATOM 536 O O . GLU A 1 68 ? -17.050 -3.281 18.919 1.00 93.00 68 GLU A O 1
ATOM 541 N N . ASN A 1 69 ? -16.402 -1.857 17.300 1.00 92.81 69 ASN A N 1
ATOM 542 C CA . ASN A 1 69 ? -15.700 -0.908 18.152 1.00 92.81 69 ASN A CA 1
ATOM 543 C C . ASN A 1 69 ? -16.604 0.199 18.725 1.00 92.81 69 ASN A C 1
ATOM 545 O O . ASN A 1 69 ? -16.130 1.008 19.518 1.00 92.81 69 ASN A O 1
ATOM 549 N N . ASN A 1 70 ? -17.900 0.222 18.388 1.00 92.69 70 ASN A N 1
ATOM 550 C CA . ASN A 1 70 ? -18.832 1.314 18.718 1.00 92.69 70 ASN A CA 1
ATOM 551 C C . ASN A 1 70 ? -18.355 2.694 18.219 1.00 92.69 70 ASN A C 1
ATOM 553 O O . ASN A 1 70 ? -18.628 3.716 18.850 1.00 92.69 70 ASN A O 1
ATOM 557 N N . LEU A 1 71 ? -17.643 2.720 17.090 1.00 94.38 71 LEU A N 1
ATOM 558 C CA . LEU A 1 71 ? -17.186 3.940 16.435 1.00 94.38 71 LEU A CA 1
ATOM 559 C C . LEU A 1 71 ? -18.234 4.389 15.410 1.00 94.38 71 LEU A C 1
ATOM 561 O O . LEU A 1 71 ? -18.504 3.693 14.431 1.00 94.38 71 LEU A O 1
ATOM 565 N N . GLU A 1 72 ? -18.819 5.565 15.619 1.00 94.19 72 GLU A N 1
ATOM 566 C CA . GLU A 1 72 ? -19.796 6.133 14.690 1.00 94.19 72 GLU A CA 1
ATOM 567 C C . GLU A 1 72 ? -19.097 6.806 13.502 1.00 94.19 72 GLU A C 1
ATOM 569 O O . GLU A 1 72 ? -18.331 7.756 13.662 1.00 94.19 72 GLU A O 1
ATOM 574 N N . ILE A 1 73 ? -19.386 6.320 12.294 1.00 95.69 73 ILE A N 1
ATOM 575 C CA . ILE A 1 73 ? -18.864 6.857 11.034 1.00 95.69 73 ILE A CA 1
ATOM 576 C C . ILE A 1 73 ? -20.041 7.100 10.087 1.00 95.69 73 ILE A C 1
ATOM 578 O O . ILE A 1 73 ? -20.808 6.188 9.766 1.00 95.69 73 ILE A O 1
ATOM 582 N N . GLU A 1 74 ? -20.195 8.339 9.622 1.00 94.44 74 GLU A N 1
ATOM 583 C CA . GLU A 1 74 ? -21.235 8.686 8.655 1.00 94.44 74 GLU A CA 1
ATOM 584 C C . GLU A 1 74 ? -21.001 7.959 7.322 1.00 94.44 74 GLU A C 1
ATOM 586 O O . GLU A 1 74 ? -19.907 7.983 6.766 1.00 94.44 74 GLU A O 1
ATOM 591 N N . GLY A 1 75 ? -22.037 7.296 6.798 1.00 93.50 75 GLY A N 1
ATOM 592 C CA . GLY A 1 75 ? -21.942 6.563 5.531 1.00 93.50 75 GLY A CA 1
ATOM 593 C C . GLY A 1 75 ? -21.126 5.268 5.602 1.00 93.50 75 GLY A C 1
ATOM 594 O O . GLY A 1 75 ? -20.797 4.712 4.553 1.00 93.50 75 GLY A O 1
ATOM 595 N N . TYR A 1 76 ? -20.823 4.779 6.809 1.00 95.81 76 TYR A N 1
ATOM 596 C CA . TYR A 1 76 ? -20.023 3.577 7.013 1.00 95.81 76 TYR A CA 1
ATOM 597 C C . TYR A 1 76 ? -20.571 2.348 6.287 1.00 95.81 76 TYR A C 1
ATOM 599 O O . TYR A 1 76 ? -21.768 2.029 6.306 1.00 95.81 76 TYR A O 1
ATOM 607 N N . GLN A 1 77 ? -19.634 1.614 5.701 1.00 94.69 77 GLN A N 1
ATOM 608 C CA . GLN A 1 77 ? -19.822 0.253 5.235 1.00 94.69 77 GLN A CA 1
ATOM 609 C C . GLN A 1 77 ? -18.659 -0.581 5.771 1.00 94.69 77 GLN A C 1
ATOM 611 O O . GLN A 1 77 ? -17.520 -0.114 5.702 1.00 94.69 77 GLN A O 1
ATOM 616 N N . PRO A 1 78 ? -18.901 -1.809 6.261 1.00 94.56 78 PRO A N 1
ATOM 617 C CA . PRO A 1 78 ? -17.813 -2.725 6.574 1.00 94.56 78 PRO A CA 1
ATOM 618 C C . PRO A 1 78 ? -16.886 -2.881 5.368 1.00 94.56 78 PRO A C 1
ATOM 620 O O . PRO A 1 78 ? -17.359 -2.923 4.231 1.00 94.56 78 PRO A O 1
ATOM 623 N N . PHE A 1 79 ? -15.579 -2.997 5.586 1.00 97.00 79 PHE A N 1
ATOM 624 C CA . PHE A 1 79 ? -14.623 -3.185 4.493 1.00 97.00 79 PHE A CA 1
ATOM 625 C C . PHE A 1 79 ? -13.484 -4.122 4.887 1.00 97.00 79 PHE A C 1
ATOM 627 O O . PHE A 1 79 ? -13.166 -4.266 6.063 1.00 97.00 79 PHE A O 1
ATO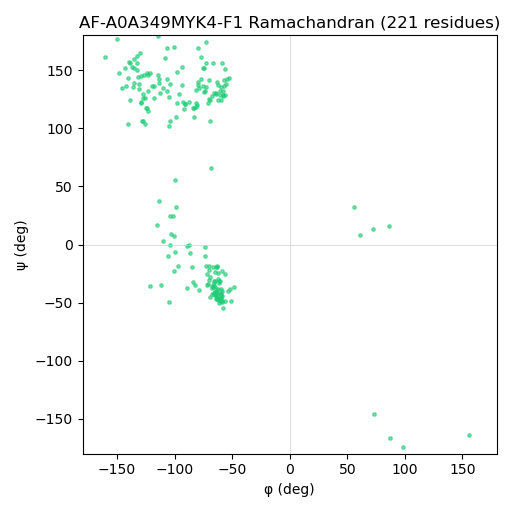M 634 N N . GLU A 1 80 ? -12.900 -4.820 3.916 1.00 96.94 80 GLU A N 1
ATOM 635 C CA . GLU A 1 80 ? -11.647 -5.544 4.123 1.00 96.94 80 GLU A CA 1
ATOM 636 C C . GLU A 1 80 ? -10.486 -4.557 4.155 1.00 96.94 80 GLU A C 1
ATOM 638 O O . GLU A 1 80 ? -10.390 -3.656 3.316 1.00 96.94 80 GLU A O 1
ATOM 643 N N . ARG A 1 81 ? -9.566 -4.748 5.103 1.00 97.44 81 ARG A N 1
ATOM 644 C CA . ARG A 1 81 ? -8.358 -3.933 5.173 1.00 97.44 81 ARG A CA 1
ATOM 645 C C . ARG A 1 81 ? -7.575 -4.050 3.863 1.00 97.44 81 ARG A C 1
ATOM 647 O O . ARG A 1 81 ? -7.222 -5.148 3.426 1.00 97.44 81 ARG A O 1
ATOM 654 N N . TYR A 1 82 ? -7.250 -2.904 3.271 1.00 98.19 82 TYR A N 1
ATOM 655 C CA . TYR A 1 82 ? -6.418 -2.850 2.076 1.00 98.19 82 TYR A CA 1
ATOM 656 C C . TYR A 1 82 ? -4.970 -3.309 2.355 1.00 98.19 82 TYR A C 1
ATOM 658 O O . TYR A 1 82 ? -4.492 -3.238 3.496 1.00 98.19 82 TYR A O 1
ATOM 666 N N . PRO A 1 83 ? -4.247 -3.772 1.321 1.00 97.81 83 PRO A N 1
ATOM 667 C CA . PRO A 1 83 ? -2.829 -4.109 1.412 1.00 97.81 83 PRO A CA 1
ATOM 668 C C . PRO A 1 83 ? -1.970 -2.946 1.919 1.00 97.81 83 PRO A C 1
ATOM 670 O O . PRO A 1 83 ? -2.283 -1.776 1.685 1.00 97.81 83 PRO A O 1
ATOM 673 N N . LEU A 1 84 ? -0.863 -3.276 2.586 1.00 98.12 84 LEU A N 1
ATOM 674 C CA . LEU A 1 84 ? 0.141 -2.286 2.970 1.00 98.12 84 LEU A CA 1
ATOM 675 C C . LEU A 1 84 ? 0.907 -1.835 1.734 1.00 98.12 84 LEU A C 1
ATOM 677 O O . LEU A 1 84 ? 1.377 -2.661 0.959 1.00 98.12 84 LEU A O 1
ATOM 681 N N . GLN A 1 85 ? 1.119 -0.538 1.606 1.00 96.44 85 GLN A N 1
ATOM 682 C CA . GLN A 1 85 ? 2.025 0.056 0.639 1.00 96.44 85 GLN A CA 1
ATOM 683 C C . GLN A 1 85 ? 3.190 0.725 1.365 1.00 96.44 85 GLN A C 1
ATOM 685 O O . GLN A 1 85 ? 3.010 1.339 2.414 1.00 96.44 85 GLN A O 1
ATOM 690 N N . ALA A 1 86 ? 4.385 0.627 0.796 1.00 94.56 86 ALA A N 1
ATOM 691 C CA . ALA A 1 86 ? 5.568 1.347 1.231 1.00 94.56 86 ALA A CA 1
ATOM 692 C C . ALA A 1 86 ? 6.147 2.135 0.057 1.00 94.56 86 ALA A C 1
ATOM 694 O O . ALA A 1 86 ? 6.596 1.566 -0.939 1.00 94.56 86 ALA A O 1
ATOM 695 N N . MET A 1 87 ? 6.162 3.458 0.194 1.00 92.69 87 MET A N 1
ATOM 696 C CA . MET A 1 87 ? 6.928 4.337 -0.681 1.00 92.69 87 MET A CA 1
ATOM 697 C C . MET A 1 87 ? 8.294 4.575 -0.051 1.00 92.69 87 MET A C 1
ATOM 699 O O . MET A 1 87 ? 8.384 5.079 1.066 1.00 92.69 87 MET A O 1
ATOM 703 N N . TRP A 1 88 ? 9.351 4.244 -0.777 1.00 90.56 88 TRP A N 1
ATOM 704 C CA . TRP A 1 88 ? 10.727 4.318 -0.305 1.00 90.56 88 TRP A CA 1
ATOM 705 C C . TRP A 1 88 ? 11.495 5.392 -1.063 1.00 90.56 88 TRP A C 1
ATOM 707 O O . TRP A 1 88 ? 11.540 5.368 -2.293 1.00 90.56 88 TRP A O 1
ATOM 717 N N . GLU A 1 89 ? 12.186 6.261 -0.333 1.00 90.06 89 GLU A N 1
ATOM 718 C CA . GLU A 1 89 ? 13.033 7.317 -0.876 1.00 90.06 89 GLU A CA 1
ATOM 719 C C . GLU A 1 89 ? 14.447 7.231 -0.289 1.00 90.06 89 GLU A C 1
ATOM 721 O O . GLU A 1 89 ? 14.640 7.234 0.925 1.00 90.06 89 GLU A O 1
ATOM 726 N N . ARG A 1 90 ? 15.465 7.175 -1.144 1.00 87.69 90 ARG A N 1
ATOM 727 C CA . ARG A 1 90 ? 16.867 7.167 -0.734 1.00 87.69 90 ARG A CA 1
ATOM 728 C C . ARG A 1 90 ? 17.332 8.591 -0.448 1.00 87.69 90 ARG A C 1
ATOM 730 O O . ARG A 1 90 ? 17.336 9.432 -1.342 1.00 87.69 90 ARG A O 1
ATOM 737 N N . VAL A 1 91 ? 17.803 8.823 0.771 1.00 84.94 91 VAL A N 1
ATOM 738 C CA . VAL A 1 91 ? 18.252 10.133 1.261 1.00 84.94 91 VAL A CA 1
ATOM 739 C C . VAL A 1 91 ? 19.736 10.363 0.982 1.00 84.94 91 VAL A C 1
ATOM 741 O O . VAL A 1 91 ? 20.130 11.475 0.639 1.00 84.94 91 VAL A O 1
ATOM 744 N N . THR A 1 92 ? 20.571 9.324 1.091 1.00 79.31 92 THR A N 1
ATOM 745 C CA . THR A 1 92 ? 22.024 9.427 0.861 1.00 79.31 92 THR A CA 1
ATOM 746 C C . THR A 1 92 ? 22.513 8.445 -0.211 1.00 79.31 92 THR A C 1
ATOM 748 O O . THR A 1 92 ? 21.940 7.369 -0.384 1.00 79.31 92 THR A O 1
ATOM 751 N N . PRO A 1 93 ? 23.544 8.794 -1.002 1.00 75.56 93 PRO A N 1
ATOM 752 C CA . PRO A 1 93 ? 24.120 7.877 -1.982 1.00 75.56 93 PRO A CA 1
ATOM 753 C C . PRO A 1 93 ? 25.036 6.836 -1.317 1.00 75.56 93 PRO A C 1
ATOM 755 O O . PRO A 1 93 ? 25.567 7.054 -0.231 1.00 75.56 93 PRO A O 1
ATOM 758 N N . GLY A 1 94 ? 25.306 5.736 -2.024 1.00 71.75 94 GLY A N 1
ATOM 759 C CA . GLY A 1 94 ? 26.301 4.736 -1.622 1.00 71.75 94 GLY A CA 1
ATOM 760 C C . GLY A 1 94 ? 25.722 3.504 -0.921 1.00 71.75 94 GLY A C 1
ATOM 761 O O . GLY A 1 94 ? 24.513 3.302 -0.859 1.00 71.75 94 GLY A O 1
ATOM 762 N N . ARG A 1 95 ? 26.615 2.632 -0.438 1.00 68.38 95 ARG A N 1
ATOM 763 C CA . ARG A 1 95 ? 26.261 1.324 0.147 1.00 68.38 95 ARG A CA 1
ATOM 764 C C . ARG A 1 95 ? 25.558 1.441 1.503 1.00 68.38 95 ARG A C 1
ATOM 766 O O . ARG A 1 95 ? 24.712 0.609 1.812 1.00 68.38 95 ARG A O 1
ATOM 773 N N . ASP A 1 96 ? 25.881 2.482 2.264 1.00 71.62 96 ASP A N 1
ATOM 774 C CA . ASP A 1 96 ? 25.284 2.791 3.569 1.00 71.62 96 ASP A CA 1
ATOM 775 C C . ASP A 1 96 ? 24.184 3.853 3.447 1.00 71.62 96 ASP A C 1
ATOM 777 O O . ASP A 1 96 ? 23.995 4.681 4.334 1.00 71.62 96 ASP A O 1
ATOM 781 N N . ALA A 1 97 ? 23.480 3.846 2.312 1.00 76.94 97 ALA A N 1
ATOM 782 C CA . ALA A 1 97 ? 22.397 4.771 2.045 1.00 76.94 97 ALA A CA 1
ATOM 783 C C . ALA A 1 97 ? 21.312 4.699 3.128 1.00 76.94 97 ALA A C 1
ATOM 785 O O . ALA A 1 97 ? 20.776 3.626 3.424 1.00 76.94 97 ALA A O 1
ATOM 786 N N . GLU A 1 98 ? 20.948 5.858 3.663 1.00 84.25 98 GLU A N 1
ATOM 787 C CA . GLU A 1 98 ? 19.752 6.028 4.474 1.00 84.25 98 GLU A CA 1
ATOM 788 C C . GLU A 1 98 ? 18.542 6.134 3.556 1.00 84.25 98 GLU A C 1
ATOM 790 O O . GLU A 1 98 ? 18.573 6.824 2.532 1.00 84.25 98 GLU A O 1
ATOM 795 N N . TRP A 1 99 ? 17.467 5.461 3.938 1.00 89.06 99 TRP A N 1
ATOM 796 C CA . TRP A 1 99 ? 16.178 5.557 3.284 1.00 89.06 99 TRP A CA 1
ATOM 797 C C . TRP A 1 99 ? 15.168 6.182 4.233 1.00 89.06 99 TRP A C 1
ATOM 799 O O . TRP A 1 99 ? 15.185 5.970 5.446 1.00 89.06 99 TRP A O 1
ATOM 809 N N . ARG A 1 100 ? 14.261 6.952 3.656 1.00 91.81 100 ARG A N 1
ATOM 810 C CA . ARG A 1 100 ? 12.970 7.277 4.239 1.00 91.81 100 ARG A CA 1
ATOM 811 C C . ARG A 1 100 ? 11.946 6.349 3.633 1.00 91.81 100 ARG A C 1
ATOM 813 O O . ARG A 1 100 ? 12.064 5.954 2.473 1.00 91.81 100 ARG A O 1
ATOM 820 N N . TYR A 1 101 ? 10.937 6.031 4.417 1.00 93.00 101 TYR A N 1
ATOM 821 C CA . TYR A 1 101 ? 9.782 5.330 3.905 1.00 93.00 101 TYR A CA 1
ATOM 822 C C . TYR A 1 101 ? 8.501 5.923 4.456 1.00 93.00 101 TYR A C 1
ATOM 824 O O . TYR A 1 101 ? 8.475 6.503 5.544 1.00 93.00 101 TYR A O 1
ATOM 832 N N . GLN A 1 102 ? 7.440 5.779 3.680 1.00 95.44 102 GLN A N 1
ATOM 833 C CA . GLN A 1 102 ? 6.084 6.083 4.088 1.00 95.44 102 GLN A CA 1
ATOM 834 C C . GLN A 1 102 ? 5.250 4.828 3.898 1.00 95.44 102 GLN A C 1
ATOM 836 O O . GLN A 1 102 ? 5.081 4.358 2.773 1.00 95.44 102 GLN A O 1
ATOM 841 N N . LEU A 1 103 ? 4.772 4.287 5.013 1.00 97.44 103 LEU A N 1
ATOM 842 C CA . LEU A 1 103 ? 3.785 3.221 5.025 1.00 97.44 103 LEU A CA 1
ATOM 843 C C . LEU A 1 103 ? 2.413 3.823 4.785 1.00 97.44 103 LEU A C 1
ATOM 845 O O . LEU A 1 103 ? 2.122 4.898 5.310 1.00 97.44 103 LEU A O 1
ATOM 849 N N . MET A 1 104 ? 1.595 3.149 3.989 1.00 98.19 104 MET A N 1
ATOM 850 C CA . MET A 1 104 ? 0.299 3.635 3.542 1.00 98.19 104 MET A CA 1
ATOM 851 C C . MET A 1 104 ? -0.689 2.470 3.497 1.00 98.19 104 MET A C 1
ATOM 853 O O . MET A 1 104 ? -0.354 1.399 2.999 1.00 98.19 104 MET A O 1
ATOM 857 N N . ILE A 1 105 ? -1.911 2.669 3.987 1.00 98.56 105 ILE A N 1
ATOM 858 C CA . ILE A 1 105 ? -3.031 1.739 3.774 1.00 98.56 105 ILE A CA 1
ATOM 859 C C . ILE A 1 105 ? -4.212 2.556 3.266 1.00 98.56 105 ILE A C 1
ATOM 861 O O . ILE A 1 105 ? -4.645 3.497 3.938 1.00 98.56 105 ILE A O 1
ATOM 865 N N . ARG A 1 106 ? -4.723 2.202 2.080 1.00 98.12 106 ARG A N 1
ATOM 866 C CA . ARG A 1 106 ? -5.895 2.854 1.479 1.00 98.12 106 ARG A CA 1
ATOM 867 C C . ARG A 1 106 ? -7.092 2.763 2.426 1.00 98.12 106 ARG A C 1
ATOM 869 O O . ARG A 1 106 ? -7.295 1.743 3.079 1.00 98.12 106 ARG A O 1
ATOM 876 N N . GLN A 1 107 ? -7.877 3.829 2.481 1.00 98.19 107 GLN A N 1
ATOM 877 C CA . GLN A 1 107 ? -9.133 3.909 3.216 1.00 98.19 107 GLN A CA 1
ATOM 878 C C . GLN A 1 107 ? -10.283 4.260 2.262 1.00 98.19 107 GLN A C 1
ATOM 880 O O . GLN A 1 107 ? -10.056 4.995 1.294 1.00 98.19 107 GLN A O 1
ATOM 885 N N . PRO A 1 108 ? -11.508 3.771 2.521 1.00 97.00 108 PRO A N 1
ATOM 886 C CA . PRO A 1 108 ? -12.710 4.279 1.865 1.00 97.00 108 PRO A CA 1
ATOM 88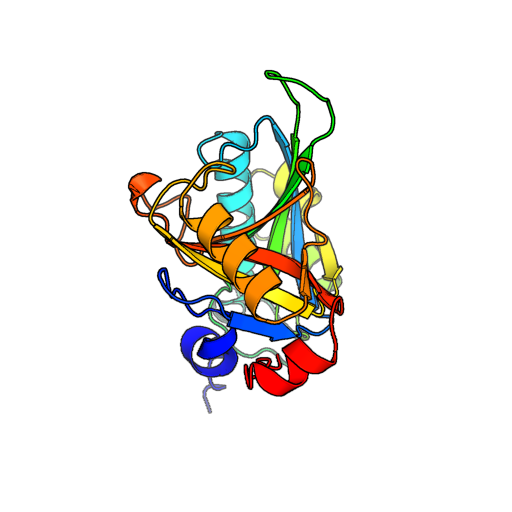7 C C . PRO A 1 108 ? -12.923 5.779 2.116 1.00 97.00 108 PRO A C 1
ATOM 889 O O . PRO A 1 108 ? -12.493 6.314 3.138 1.00 97.00 108 PRO A O 1
ATOM 892 N N . ASP A 1 109 ? -13.649 6.448 1.220 1.00 95.31 109 ASP A N 1
ATOM 893 C CA . ASP A 1 109 ? -13.827 7.910 1.253 1.00 95.31 109 ASP A CA 1
ATOM 894 C C . ASP A 1 109 ? -14.620 8.427 2.463 1.00 95.31 109 ASP A C 1
ATOM 896 O O . ASP A 1 109 ? -14.517 9.603 2.808 1.00 95.31 109 ASP A O 1
ATOM 900 N N . PHE A 1 110 ? -15.389 7.562 3.132 1.00 96.12 110 PHE A N 1
ATOM 901 C CA . PHE A 1 110 ? -16.093 7.913 4.368 1.00 96.12 110 PHE A CA 1
ATOM 902 C C . PHE A 1 110 ? -15.159 8.023 5.588 1.00 96.12 110 PHE A C 1
ATOM 904 O O . PHE A 1 110 ? -15.587 8.482 6.644 1.00 96.12 110 PHE A O 1
ATOM 911 N N . ILE A 1 111 ? -13.887 7.616 5.474 1.00 97.50 111 ILE A N 1
ATOM 912 C CA . ILE A 1 111 ? -12.893 7.797 6.536 1.00 97.50 111 ILE A CA 1
ATOM 913 C C . ILE A 1 111 ? -12.311 9.207 6.451 1.00 97.50 111 ILE A C 1
ATOM 915 O O . ILE A 1 111 ? -11.532 9.531 5.554 1.00 97.50 111 ILE A O 1
ATOM 919 N N . THR A 1 112 ? -12.664 10.041 7.425 1.00 96.75 112 THR A N 1
ATOM 920 C CA . THR A 1 112 ? -12.191 11.424 7.517 1.00 96.75 112 THR A CA 1
ATOM 921 C C . THR A 1 112 ? -11.055 11.577 8.524 1.00 96.75 112 THR A C 1
ATOM 923 O O . THR A 1 112 ? -10.730 10.676 9.303 1.00 96.75 112 THR A O 1
ATOM 926 N N . LYS A 1 113 ? -10.434 12.760 8.524 1.00 95.75 113 LYS A N 1
ATOM 927 C CA . LYS A 1 113 ? -9.399 13.110 9.499 1.00 95.75 113 LYS A CA 1
ATOM 928 C C . LYS A 1 113 ? -9.952 13.108 10.928 1.00 95.75 113 LYS A C 1
ATOM 930 O O . LYS A 1 113 ? -9.250 12.692 11.840 1.00 95.75 113 LYS A O 1
ATOM 935 N N . GLU A 1 114 ? -11.183 13.565 11.117 1.00 95.38 114 GLU A N 1
ATOM 936 C CA . GLU A 1 114 ? -11.844 13.648 12.421 1.00 95.38 114 GLU A CA 1
ATOM 937 C C . GLU A 1 114 ? -12.075 12.249 13.001 1.00 95.38 114 GLU A C 1
ATOM 939 O O . GLU A 1 114 ? -11.775 12.021 14.170 1.00 95.38 114 GLU A O 1
ATOM 944 N N . ILE A 1 115 ? -12.510 11.298 12.163 1.00 96.25 115 ILE A N 1
ATOM 945 C CA . ILE A 1 115 ? -12.649 9.885 12.547 1.00 96.25 115 ILE A CA 1
ATOM 946 C C . ILE A 1 115 ? -11.291 9.315 12.961 1.00 96.25 115 ILE A C 1
ATOM 948 O O . ILE A 1 115 ? -11.175 8.702 14.020 1.00 96.25 115 ILE A O 1
ATOM 952 N N . LEU A 1 116 ? -10.246 9.552 12.160 1.00 95.94 116 LEU A N 1
ATOM 953 C CA . LEU A 1 116 ? -8.897 9.077 12.473 1.00 95.94 116 LEU A CA 1
ATOM 954 C 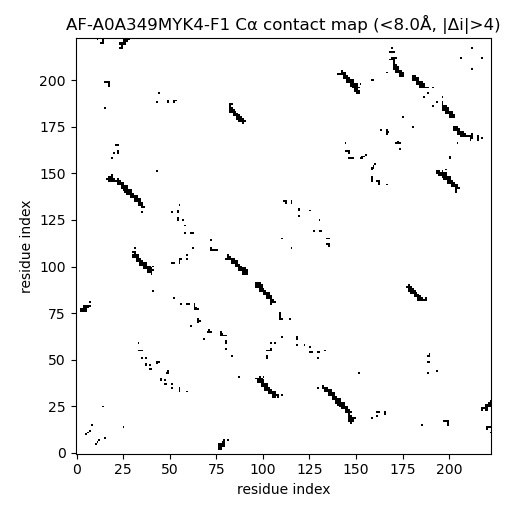C . LEU A 1 116 ? -8.394 9.618 13.822 1.00 95.94 116 LEU A C 1
ATOM 956 O O . LEU A 1 116 ? -7.813 8.866 14.598 1.00 95.94 116 LEU A O 1
ATOM 960 N N . GLN A 1 117 ? -8.668 10.889 14.128 1.00 92.56 117 GLN A N 1
ATOM 961 C CA . GLN A 1 117 ? -8.296 11.505 15.405 1.00 92.56 117 GLN A CA 1
ATOM 962 C C . GLN A 1 117 ? -9.016 10.881 16.604 1.00 92.56 117 GLN A C 1
ATOM 964 O O . GLN A 1 117 ? -8.448 10.848 17.691 1.00 92.56 117 GLN A O 1
ATOM 969 N N . THR A 1 118 ? -10.247 10.386 16.441 1.00 91.56 118 THR A N 1
ATOM 970 C CA . THR A 1 118 ? -10.934 9.632 17.504 1.00 91.56 118 THR A CA 1
ATOM 971 C C . THR A 1 118 ? -10.205 8.317 17.794 1.00 91.56 118 THR A C 1
ATOM 973 O O . THR A 1 118 ? -9.911 8.016 18.950 1.00 91.56 118 THR A O 1
ATOM 976 N N . VAL A 1 119 ? -9.790 7.601 16.743 1.00 91.31 119 VAL A N 1
ATOM 977 C CA . VAL A 1 119 ? -9.079 6.315 16.860 1.00 91.31 119 VAL A CA 1
ATOM 978 C C . VAL A 1 119 ? -7.746 6.430 17.613 1.00 91.31 119 VAL A C 1
ATOM 980 O O . VAL A 1 119 ? -7.367 5.496 18.322 1.00 91.31 119 VAL A O 1
ATOM 983 N N . GLU A 1 120 ? -7.052 7.571 17.519 1.00 87.56 120 GLU A N 1
ATOM 984 C CA . GLU A 1 120 ? -5.796 7.830 18.248 1.00 87.56 120 GLU A CA 1
ATOM 985 C C . GLU A 1 120 ? -5.929 7.680 19.775 1.00 87.56 120 GLU A C 1
ATOM 987 O O . GLU A 1 120 ? -4.934 7.404 20.450 1.00 87.56 120 GLU A O 1
ATOM 992 N N . PHE A 1 121 ? -7.133 7.861 20.329 1.00 86.75 121 PHE A N 1
ATOM 993 C CA . PHE A 1 121 ? -7.388 7.756 21.769 1.00 86.75 121 PHE A CA 1
ATOM 994 C C . PHE A 1 121 ? -8.013 6.420 22.186 1.00 86.75 121 PHE A C 1
ATOM 996 O O . PHE A 1 121 ? -7.869 6.028 23.346 1.00 86.75 121 PHE A O 1
ATOM 1003 N N . ASP A 1 122 ? -8.667 5.713 21.263 1.00 89.88 122 ASP A N 1
ATOM 1004 C CA . ASP A 1 122 ? -9.387 4.472 21.563 1.00 89.88 122 ASP A CA 1
ATOM 1005 C C . ASP A 1 122 ? -8.468 3.239 21.569 1.00 89.88 122 ASP A C 1
ATOM 1007 O O . ASP A 1 122 ? -8.672 2.288 22.333 1.00 89.88 122 ASP A O 1
ATOM 1011 N N . ILE A 1 123 ? -7.422 3.243 20.737 1.00 91.12 123 ILE A N 1
ATOM 1012 C CA . ILE A 1 123 ? -6.489 2.119 20.621 1.00 91.12 123 ILE A CA 1
ATOM 1013 C C . ILE A 1 123 ? -5.411 2.200 21.708 1.00 91.12 123 ILE A C 1
ATOM 1015 O O . ILE A 1 123 ? -4.575 3.096 21.725 1.00 91.12 123 ILE A O 1
ATOM 1019 N N . THR A 1 124 ? -5.369 1.198 22.592 1.00 90.38 124 THR A N 1
ATOM 1020 C CA . THR A 1 124 ? -4.427 1.150 23.733 1.00 90.38 124 THR A CA 1
ATOM 1021 C C . THR A 1 124 ? -3.271 0.160 23.562 1.00 90.38 124 THR A C 1
ATOM 1023 O O . THR A 1 124 ? -2.326 0.164 24.349 1.00 90.38 124 THR A O 1
ATOM 1026 N N . ASN A 1 125 ? -3.315 -0.696 22.538 1.00 90.25 125 ASN A N 1
ATOM 1027 C CA . ASN A 1 125 ? -2.315 -1.735 22.254 1.00 90.25 125 ASN A CA 1
ATOM 1028 C C . ASN A 1 125 ? -1.333 -1.346 21.125 1.00 90.25 125 ASN A C 1
ATOM 1030 O O . ASN A 1 125 ? -0.759 -2.219 20.457 1.00 90.25 125 ASN A O 1
ATOM 1034 N N . VAL A 1 126 ? -1.156 -0.041 20.910 1.00 92.75 126 VAL A N 1
ATOM 1035 C CA . VAL A 1 126 ? -0.201 0.574 19.979 1.00 92.75 126 VAL A CA 1
ATOM 1036 C C . VAL A 1 126 ? 0.582 1.641 20.738 1.00 92.75 126 VAL A C 1
ATOM 1038 O O . VAL A 1 126 ? 0.039 2.301 21.622 1.00 92.75 126 VAL A O 1
ATOM 1041 N N . GLU A 1 127 ? 1.865 1.809 20.415 1.00 93.69 127 GLU A N 1
ATOM 1042 C CA . GLU A 1 127 ? 2.660 2.896 20.985 1.00 93.69 127 GLU A CA 1
ATOM 1043 C C . GLU A 1 127 ? 2.049 4.252 20.615 1.00 93.69 127 GLU A C 1
ATOM 1045 O O . GLU A 1 127 ? 1.801 4.548 19.446 1.00 93.69 127 GLU A O 1
ATOM 1050 N N . GLN A 1 128 ? 1.828 5.091 21.624 1.00 93.00 128 GLN A N 1
ATOM 1051 C CA . GLN A 1 128 ? 1.126 6.361 21.458 1.00 93.00 128 GLN A CA 1
ATOM 1052 C C . GLN A 1 128 ? 1.845 7.312 20.486 1.00 93.00 128 GLN A C 1
ATOM 1054 O O . GLN A 1 128 ? 1.199 8.032 19.729 1.00 93.00 128 GLN A O 1
ATOM 1059 N N . GLU A 1 129 ? 3.181 7.261 20.446 1.00 94.31 129 GLU A N 1
ATOM 1060 C CA . GLU A 1 129 ? 3.979 8.008 19.471 1.00 94.31 129 GLU A CA 1
ATOM 1061 C C . GLU A 1 129 ? 3.626 7.627 18.027 1.00 94.31 129 GLU A C 1
ATOM 1063 O O . GLU A 1 129 ? 3.567 8.501 17.166 1.00 94.31 129 GLU A O 1
ATOM 1068 N N . TYR A 1 130 ? 3.349 6.352 17.741 1.00 95.88 130 TYR A N 1
ATOM 1069 C CA . TYR A 1 130 ? 2.944 5.938 16.399 1.00 95.88 130 TYR A CA 1
ATOM 1070 C C . TYR A 1 130 ? 1.556 6.463 16.058 1.00 95.88 130 TYR A C 1
ATOM 1072 O O . TYR A 1 130 ? 1.394 7.028 14.981 1.00 95.88 130 TYR A O 1
ATOM 1080 N N . LEU A 1 131 ? 0.593 6.351 16.980 1.00 95.62 131 LEU A N 1
ATOM 1081 C CA . LEU A 1 131 ? -0.772 6.849 16.777 1.00 95.62 131 LEU A CA 1
ATOM 1082 C C . LEU A 1 131 ? -0.781 8.342 16.428 1.00 95.62 131 LEU A C 1
ATOM 1084 O O . LEU A 1 131 ? -1.332 8.715 15.399 1.00 95.62 131 LEU A O 1
ATOM 1088 N N . TRP A 1 132 ? -0.068 9.172 17.194 1.00 94.38 132 TRP A N 1
ATOM 1089 C CA . TRP A 1 132 ? 0.017 10.620 16.950 1.00 94.38 132 TRP A CA 1
ATOM 1090 C C . TRP A 1 132 ? 0.692 11.015 15.631 1.00 94.38 132 TRP A C 1
ATOM 1092 O O . TRP A 1 132 ? 0.557 12.153 15.179 1.00 94.38 132 TRP A O 1
ATOM 1102 N N . ASN A 1 133 ? 1.468 10.110 15.031 1.00 96.31 133 ASN A N 1
ATOM 1103 C CA . ASN A 1 133 ? 2.139 10.341 13.754 1.00 96.31 133 ASN A CA 1
ATOM 1104 C C . ASN A 1 133 ? 1.393 9.719 12.564 1.00 96.31 133 ASN A C 1
ATOM 1106 O O . ASN A 1 133 ? 1.787 9.963 11.416 1.00 96.31 133 ASN A O 1
ATOM 1110 N N . ILE A 1 134 ? 0.329 8.944 12.807 1.00 97.81 134 ILE A N 1
ATOM 1111 C CA . ILE A 1 134 ? -0.557 8.463 11.749 1.00 97.81 134 ILE A CA 1
ATOM 1112 C C . ILE A 1 134 ? -1.428 9.628 11.284 1.00 97.81 134 ILE A C 1
ATOM 1114 O O . ILE A 1 134 ? -2.020 10.356 12.071 1.00 97.81 134 ILE A O 1
ATOM 1118 N N . ARG A 1 135 ? -1.501 9.826 9.968 1.00 97.12 135 ARG A N 1
ATOM 1119 C CA . ARG A 1 135 ? -2.295 10.908 9.368 1.00 97.12 135 ARG A CA 1
ATOM 1120 C C . ARG A 1 135 ? -3.019 10.435 8.121 1.00 97.12 135 ARG A C 1
ATOM 1122 O O . ARG A 1 135 ? -2.564 9.506 7.460 1.00 97.12 135 ARG A O 1
ATOM 1129 N N . LEU A 1 136 ? -4.098 11.125 7.765 1.00 97.69 136 LEU A N 1
ATOM 1130 C CA . LEU A 1 136 ? -4.782 10.926 6.491 1.00 97.69 136 LEU A CA 1
ATOM 1131 C C . LEU A 1 136 ? -4.053 11.697 5.376 1.00 97.69 136 LEU A C 1
ATOM 1133 O O . LEU A 1 136 ? -3.706 12.871 5.539 1.00 97.69 136 LEU A O 1
ATOM 1137 N N . LEU A 1 137 ? -3.815 11.038 4.246 1.00 97.31 137 LEU A N 1
ATOM 1138 C CA . LEU A 1 137 ? -3.203 11.595 3.044 1.00 97.31 137 LEU A CA 1
ATOM 1139 C C . LEU A 1 137 ? -4.099 11.310 1.837 1.00 97.31 137 LEU A C 1
ATOM 1141 O O . LEU A 1 137 ? -4.441 10.158 1.591 1.00 97.31 137 LEU A O 1
ATOM 1145 N N . HIS A 1 138 ? -4.403 12.341 1.049 1.00 96.69 138 HIS A N 1
ATOM 1146 C CA . HIS A 1 138 ? -4.946 12.159 -0.295 1.00 96.69 138 HIS A CA 1
ATOM 1147 C C . HIS A 1 138 ? -3.792 12.115 -1.294 1.00 96.69 138 HIS A C 1
ATOM 1149 O O . HIS A 1 138 ? -3.004 13.062 -1.371 1.00 96.69 138 HIS A O 1
ATOM 1155 N N . PHE A 1 139 ? -3.674 11.016 -2.030 1.00 94.56 139 PHE A N 1
ATOM 1156 C CA . PHE A 1 139 ? -2.553 10.770 -2.931 1.00 94.56 139 PHE A CA 1
ATOM 1157 C C . PHE A 1 139 ? -3.047 10.218 -4.266 1.00 94.56 139 PHE A C 1
ATOM 1159 O O . PHE A 1 139 ? -3.915 9.350 -4.294 1.00 94.56 139 PHE A O 1
ATOM 1166 N N . SER A 1 140 ? -2.501 10.750 -5.361 1.00 92.56 140 SER A N 1
ATOM 1167 C CA . SER A 1 140 ? -2.749 10.281 -6.724 1.00 92.56 140 SER A CA 1
ATOM 1168 C C . SER A 1 140 ? -1.537 9.479 -7.180 1.00 92.56 140 SER A C 1
ATOM 1170 O O . SER A 1 140 ? -0.502 10.072 -7.479 1.00 92.56 140 SER A O 1
ATOM 1172 N N . GLU A 1 141 ? -1.679 8.156 -7.246 1.00 92.62 141 GLU A N 1
ATOM 1173 C CA . GLU A 1 141 ? -0.661 7.262 -7.821 1.00 92.62 141 GLU A CA 1
ATOM 1174 C C . GLU A 1 141 ? -0.549 7.487 -9.343 1.00 92.62 141 GLU A C 1
ATOM 1176 O O . GLU A 1 141 ? 0.548 7.645 -9.876 1.00 92.62 141 GLU A O 1
ATOM 1181 N N . GLY A 1 142 ? -1.685 7.638 -10.036 1.00 95.50 142 GLY A N 1
ATOM 1182 C CA . GLY A 1 142 ? -1.724 7.906 -11.473 1.00 95.50 142 GLY A CA 1
ATOM 1183 C C . GLY A 1 142 ? -1.367 6.682 -12.316 1.00 95.50 142 GLY A C 1
ATOM 1184 O O . GLY A 1 142 ? -1.715 5.554 -11.969 1.00 95.50 142 GLY A O 1
ATOM 1185 N N . 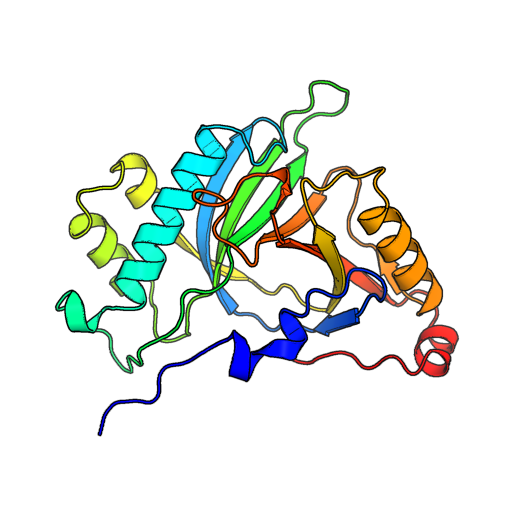LEU A 1 143 ? -0.709 6.916 -13.457 1.00 97.44 143 LEU A N 1
ATOM 1186 C CA . LEU A 1 143 ? -0.359 5.866 -14.409 1.00 97.44 143 LEU A CA 1
ATOM 1187 C C . LEU A 1 143 ? 0.916 5.130 -13.983 1.00 97.44 143 LEU A C 1
ATOM 1189 O O . LEU A 1 143 ? 2.012 5.701 -13.976 1.00 97.44 143 LEU A O 1
ATOM 1193 N N . GLU A 1 144 ? 0.782 3.833 -13.730 1.00 97.19 144 GLU A N 1
ATOM 1194 C CA . GLU A 1 144 ? 1.868 2.977 -13.270 1.00 97.19 144 GLU A CA 1
ATOM 1195 C C . GLU A 1 144 ? 1.942 1.664 -14.056 1.00 97.19 144 GLU A C 1
ATOM 1197 O O . GLU A 1 144 ? 0.966 1.178 -14.633 1.00 97.19 144 GLU A O 1
ATOM 1202 N N . ALA A 1 145 ? 3.130 1.067 -14.059 1.00 97.50 145 ALA A N 1
ATOM 1203 C CA . ALA A 1 145 ? 3.331 -0.324 -14.433 1.00 97.50 145 ALA A CA 1
ATOM 1204 C C . ALA A 1 145 ? 3.618 -1.151 -13.181 1.00 97.50 145 ALA A C 1
ATOM 1206 O O . ALA A 1 145 ? 4.358 -0.706 -12.299 1.00 97.50 145 ALA A O 1
ATOM 1207 N N . GLN A 1 146 ? 3.091 -2.373 -13.142 1.00 97.50 146 GLN A N 1
ATOM 1208 C CA . GLN A 1 146 ? 3.216 -3.251 -11.986 1.00 97.50 146 GLN A CA 1
ATOM 1209 C C . GLN A 1 146 ? 3.576 -4.694 -12.349 1.00 97.50 146 GLN A C 1
ATOM 1211 O O . GLN A 1 146 ? 3.239 -5.169 -13.435 1.00 97.50 146 GLN A O 1
ATOM 1216 N N . ILE A 1 147 ? 4.254 -5.390 -11.432 1.00 97.81 147 ILE A N 1
ATOM 1217 C CA . ILE A 1 147 ? 4.516 -6.836 -11.508 1.00 97.81 147 ILE A CA 1
ATOM 1218 C C . ILE A 1 147 ? 4.568 -7.454 -10.105 1.00 97.81 147 ILE A C 1
ATOM 1220 O O . ILE A 1 147 ? 5.022 -6.813 -9.155 1.00 97.81 147 ILE A O 1
ATOM 1224 N N . GLY A 1 148 ? 4.143 -8.709 -9.975 1.00 97.50 148 GLY A N 1
ATOM 1225 C CA . GLY A 1 148 ? 4.260 -9.486 -8.745 1.00 97.50 148 GLY A CA 1
ATOM 1226 C C . GLY A 1 148 ? 5.684 -9.989 -8.468 1.00 97.50 148 GLY A C 1
ATOM 1227 O O . GLY A 1 148 ? 6.478 -10.256 -9.371 1.00 97.50 148 GLY A O 1
ATOM 1228 N N . ASN A 1 149 ? 5.991 -10.173 -7.188 1.00 97.00 149 ASN A N 1
ATOM 1229 C CA . ASN A 1 149 ? 7.192 -10.807 -6.657 1.00 97.00 149 ASN A CA 1
ATOM 1230 C C . ASN A 1 149 ? 6.840 -11.673 -5.440 1.00 97.00 149 ASN A C 1
ATOM 1232 O O . ASN A 1 149 ? 6.004 -11.281 -4.623 1.00 97.00 149 ASN A O 1
ATOM 1236 N N . VAL A 1 150 ? 7.508 -12.818 -5.296 1.00 96.12 150 VAL A N 1
ATOM 1237 C CA . VAL A 1 150 ? 7.474 -13.619 -4.064 1.00 96.12 150 VAL A CA 1
ATOM 1238 C C . VAL A 1 150 ? 8.804 -13.462 -3.335 1.00 96.12 150 VAL A C 1
ATOM 1240 O O . VAL A 1 150 ? 9.870 -13.610 -3.935 1.00 96.12 150 VAL A O 1
ATOM 1243 N N . GLY A 1 151 ? 8.730 -13.188 -2.038 1.00 92.81 151 GLY A N 1
ATOM 1244 C CA . GLY A 1 151 ? 9.874 -12.957 -1.169 1.00 92.81 151 GLY A CA 1
ATOM 1245 C C . GLY A 1 151 ? 10.341 -11.501 -1.163 1.00 92.81 151 GLY A C 1
ATOM 1246 O O . GLY A 1 151 ? 9.662 -10.601 -1.657 1.00 92.81 151 GLY A O 1
ATOM 1247 N N . LEU A 1 152 ? 11.535 -11.270 -0.615 1.00 89.38 152 LEU A N 1
ATOM 1248 C CA . LEU A 1 152 ? 12.129 -9.935 -0.540 1.00 89.38 152 LEU A CA 1
ATOM 1249 C C . LEU A 1 152 ? 12.420 -9.374 -1.934 1.00 89.38 152 LEU A C 1
ATOM 1251 O O . LEU A 1 152 ? 13.062 -10.024 -2.765 1.00 89.38 152 LEU A O 1
ATOM 1255 N N . LEU A 1 153 ? 11.983 -8.139 -2.172 1.00 87.56 153 LEU A N 1
ATOM 1256 C CA . LEU A 1 153 ? 12.291 -7.425 -3.400 1.00 87.56 153 LEU A CA 1
ATOM 1257 C C . LEU A 1 153 ? 13.769 -7.032 -3.448 1.00 87.56 153 LEU A C 1
ATOM 1259 O O . LEU A 1 153 ? 14.391 -6.640 -2.463 1.00 87.56 153 LEU A O 1
ATOM 1263 N N . SER A 1 154 ? 14.337 -7.128 -4.646 1.00 84.81 154 SER A N 1
ATOM 1264 C CA . SER A 1 154 ? 15.691 -6.679 -4.938 1.00 84.81 154 SER A CA 1
ATOM 1265 C C . SER A 1 154 ? 15.682 -5.826 -6.193 1.00 84.81 154 SER A C 1
ATOM 1267 O O . SER A 1 154 ? 15.131 -6.213 -7.225 1.00 84.81 154 SER A O 1
ATOM 1269 N N . ARG A 1 155 ? 16.367 -4.682 -6.138 1.00 77.50 155 ARG A N 1
ATOM 1270 C CA . ARG A 1 155 ? 16.506 -3.765 -7.282 1.00 77.50 155 ARG A CA 1
ATOM 1271 C C . ARG A 1 155 ? 17.292 -4.367 -8.447 1.00 77.50 155 ARG A C 1
ATOM 1273 O O . ARG A 1 155 ? 17.098 -3.965 -9.588 1.00 77.50 155 ARG A O 1
ATOM 1280 N N . VAL A 1 156 ? 18.145 -5.350 -8.175 1.00 83.94 156 VAL A N 1
ATOM 1281 C CA . VAL A 1 156 ? 18.847 -6.140 -9.203 1.00 83.94 156 VAL A CA 1
ATOM 1282 C C . VAL A 1 156 ? 18.191 -7.508 -9.427 1.00 83.94 156 VAL A C 1
ATOM 1284 O O . VAL A 1 156 ? 18.744 -8.358 -10.119 1.00 83.94 156 VAL A O 1
ATOM 1287 N N . GLY A 1 157 ? 17.027 -7.734 -8.812 1.00 89.56 157 GLY A N 1
ATOM 1288 C CA . GLY A 1 157 ? 16.268 -8.974 -8.886 1.00 89.56 157 GLY A CA 1
ATOM 1289 C C . GLY A 1 157 ? 15.449 -9.112 -10.167 1.00 89.56 157 GLY A C 1
ATOM 1290 O O . GLY A 1 157 ? 15.264 -8.167 -10.939 1.00 89.56 157 GLY A O 1
ATOM 1291 N N . SER A 1 158 ? 14.923 -10.320 -10.371 1.00 93.81 158 SER A N 1
ATOM 1292 C CA . SER A 1 158 ? 14.154 -10.696 -11.561 1.00 93.81 158 SER A CA 1
ATOM 1293 C C . SER A 1 158 ? 12.903 -9.840 -11.760 1.00 93.81 158 SER A C 1
ATOM 1295 O O . SER A 1 158 ? 12.653 -9.424 -12.887 1.00 93.81 158 SER A O 1
ATOM 1297 N N . ALA A 1 159 ? 12.155 -9.530 -10.695 1.00 94.62 159 ALA A N 1
ATOM 1298 C CA . ALA A 1 159 ? 10.939 -8.718 -10.776 1.00 94.62 159 ALA A CA 1
ATOM 1299 C C . ALA A 1 159 ? 11.214 -7.322 -11.359 1.00 94.62 159 ALA A C 1
ATOM 1301 O O . ALA A 1 159 ? 10.563 -6.919 -12.321 1.00 94.62 159 ALA A O 1
ATOM 1302 N N . ASN A 1 160 ? 12.242 -6.617 -10.865 1.00 94.19 160 ASN A N 1
ATOM 1303 C CA . ASN A 1 160 ? 12.607 -5.308 -11.408 1.00 94.19 160 ASN A CA 1
ATOM 1304 C C . ASN A 1 160 ? 13.054 -5.410 -12.876 1.00 94.19 160 ASN A C 1
ATOM 1306 O O . ASN A 1 160 ? 12.627 -4.612 -13.704 1.00 94.19 160 ASN A O 1
ATOM 1310 N N . ILE A 1 161 ? 13.863 -6.416 -13.229 1.00 95.25 161 ILE A N 1
ATOM 1311 C CA . ILE A 1 161 ? 14.302 -6.623 -14.620 1.00 95.25 161 ILE A CA 1
ATOM 1312 C C . ILE A 1 161 ? 13.100 -6.856 -15.546 1.00 95.25 161 ILE A C 1
ATOM 1314 O O . ILE A 1 161 ? 12.996 -6.192 -16.580 1.00 95.25 161 ILE A O 1
ATOM 1318 N N . LYS A 1 162 ? 12.182 -7.756 -15.167 1.00 97.00 162 LYS A N 1
ATOM 1319 C CA . LYS A 1 162 ? 10.959 -8.047 -15.929 1.00 97.00 162 LYS A CA 1
ATOM 1320 C C . LYS A 1 162 ? 10.095 -6.792 -16.080 1.00 97.00 162 LYS A C 1
ATOM 1322 O O . LYS A 1 162 ? 9.668 -6.491 -17.191 1.00 97.00 162 LYS A O 1
ATOM 1327 N N . LEU A 1 163 ? 9.906 -6.019 -15.008 1.00 96.81 163 LEU A N 1
ATOM 1328 C CA . LEU A 1 163 ? 9.121 -4.784 -15.044 1.00 96.81 163 LEU A CA 1
ATOM 1329 C C . LEU A 1 163 ? 9.724 -3.747 -16.000 1.00 96.81 163 LEU A C 1
ATOM 1331 O O . LEU A 1 163 ? 9.017 -3.202 -16.843 1.00 96.81 163 LEU A O 1
ATOM 1335 N N . GLN A 1 164 ? 11.037 -3.505 -15.930 1.00 96.31 164 GLN A N 1
ATOM 1336 C CA . GLN A 1 164 ? 11.707 -2.553 -16.826 1.00 96.31 164 GLN A CA 1
ATOM 1337 C C . GLN A 1 164 ? 11.636 -2.994 -18.296 1.00 96.31 164 GLN A C 1
ATOM 1339 O O . GLN A 1 164 ? 11.429 -2.169 -19.192 1.00 96.31 164 GLN A O 1
ATOM 1344 N N . GLN A 1 165 ? 11.780 -4.297 -18.560 1.00 96.81 165 GLN A N 1
ATOM 1345 C CA . GLN A 1 165 ? 11.608 -4.859 -19.901 1.00 96.81 165 GLN A CA 1
ATOM 1346 C C . GLN A 1 165 ? 10.175 -4.678 -20.402 1.00 96.81 165 GLN A C 1
ATOM 1348 O O . GLN A 1 165 ? 9.991 -4.216 -21.530 1.00 96.81 165 GLN A O 1
ATOM 1353 N N . PHE A 1 166 ? 9.184 -4.973 -19.559 1.00 97.88 166 PHE A N 1
ATOM 1354 C CA . PHE A 1 166 ? 7.772 -4.783 -19.865 1.00 97.88 166 PHE A CA 1
ATOM 1355 C C . PHE A 1 166 ? 7.468 -3.321 -20.212 1.00 97.88 166 PHE A C 1
ATOM 1357 O O . PHE A 1 166 ? 7.027 -3.059 -21.331 1.00 97.88 166 PHE A O 1
ATOM 1364 N N . ILE A 1 167 ? 7.819 -2.370 -19.337 1.00 97.94 167 ILE A N 1
ATOM 1365 C CA . ILE A 1 167 ? 7.627 -0.921 -19.540 1.00 97.94 167 ILE A CA 1
ATOM 1366 C C . ILE A 1 167 ? 8.186 -0.476 -20.898 1.00 97.94 167 ILE A C 1
ATOM 1368 O O . ILE A 1 167 ? 7.496 0.160 -21.698 1.00 97.94 167 ILE A O 1
ATOM 1372 N N . LYS A 1 168 ? 9.425 -0.873 -21.212 1.00 97.44 168 LYS A N 1
ATOM 1373 C CA . LYS A 1 168 ? 10.048 -0.544 -22.500 1.00 97.44 168 LYS A CA 1
ATOM 1374 C C . LYS A 1 168 ? 9.344 -1.233 -23.672 1.00 97.44 168 LYS A C 1
ATOM 1376 O O . LYS A 1 168 ? 9.279 -0.665 -24.765 1.00 97.44 168 LYS A O 1
ATOM 1381 N N . SER A 1 169 ? 8.864 -2.464 -23.491 1.00 97.25 169 SER A N 1
ATOM 1382 C CA . SER A 1 169 ? 8.172 -3.255 -24.521 1.00 97.25 169 SER A CA 1
ATOM 1383 C C . SER A 1 169 ? 6.782 -2.725 -24.875 1.00 97.25 169 SER A C 1
ATOM 1385 O O . SER A 1 169 ? 6.340 -2.955 -25.995 1.00 97.25 169 SER A O 1
ATOM 1387 N N . VAL A 1 170 ? 6.157 -1.945 -23.990 1.00 97.69 170 VAL A N 1
ATOM 1388 C CA . VAL A 1 170 ? 4.841 -1.326 -24.222 1.00 97.69 170 VAL A CA 1
ATOM 1389 C C . VAL A 1 170 ? 4.916 0.166 -24.573 1.00 97.69 170 VAL A C 1
ATOM 1391 O O . VAL A 1 170 ? 3.894 0.829 -24.654 1.00 97.69 170 VAL A O 1
ATOM 1394 N N . GLY A 1 171 ? 6.116 0.708 -24.815 1.00 97.81 171 GLY A N 1
ATOM 1395 C CA . GLY A 1 171 ? 6.291 2.083 -25.313 1.00 97.81 171 GLY A CA 1
ATOM 1396 C C . GLY A 1 171 ? 6.332 3.168 -24.235 1.00 97.81 171 GLY A C 1
ATOM 1397 O O . GLY A 1 171 ? 6.221 4.353 -24.550 1.00 97.81 171 GLY A O 1
ATOM 1398 N N . TYR A 1 172 ? 6.544 2.785 -22.977 1.00 98.19 172 TYR A N 1
ATOM 1399 C CA . TYR A 1 172 ? 6.673 3.704 -21.849 1.00 98.19 172 TYR A CA 1
ATOM 1400 C C . TYR A 1 172 ? 8.122 3.803 -21.361 1.00 98.19 172 TYR A C 1
ATOM 1402 O O . TYR A 1 172 ? 8.995 3.010 -21.737 1.00 98.19 172 TYR A O 1
ATOM 1410 N N . ARG A 1 173 ? 8.372 4.777 -20.483 1.00 96.31 173 ARG A N 1
ATOM 1411 C CA . ARG A 1 173 ? 9.569 4.831 -19.636 1.00 96.31 173 ARG A CA 1
ATOM 1412 C C . ARG A 1 173 ? 9.184 4.899 -18.161 1.00 96.31 173 ARG A C 1
ATOM 1414 O O . ARG A 1 173 ? 8.174 5.500 -17.813 1.00 96.31 173 ARG A O 1
ATOM 1421 N N . SER A 1 174 ? 10.004 4.280 -17.316 1.00 95.38 174 SER A N 1
ATOM 1422 C CA . SER A 1 174 ? 9.854 4.304 -15.859 1.00 95.38 174 SER A CA 1
ATOM 1423 C C . SER A 1 174 ? 10.252 5.674 -15.310 1.00 95.38 174 SER A C 1
ATOM 1425 O O . SER A 1 174 ? 11.322 6.180 -15.646 1.00 95.38 174 SER A O 1
ATOM 1427 N N . LEU A 1 175 ? 9.417 6.237 -14.440 1.00 91.56 175 LEU A N 1
ATOM 1428 C CA . LEU A 1 175 ? 9.725 7.405 -13.609 1.00 91.56 175 LEU A CA 1
ATOM 1429 C C . LEU A 1 175 ? 10.438 7.005 -12.313 1.00 91.56 175 LEU A C 1
ATOM 1431 O O . LEU A 1 175 ? 11.109 7.833 -11.698 1.00 91.56 175 LEU A O 1
ATOM 1435 N N . ALA A 1 176 ? 10.331 5.734 -11.907 1.00 85.81 176 ALA A N 1
ATOM 1436 C CA . ALA A 1 176 ? 11.072 5.224 -10.763 1.00 85.81 176 ALA A CA 1
ATOM 1437 C C . ALA A 1 176 ? 12.581 5.301 -11.012 1.00 85.81 176 ALA A C 1
ATOM 1439 O O . ALA A 1 176 ? 13.077 4.961 -12.091 1.00 85.81 176 ALA A O 1
ATOM 1440 N N . THR A 1 177 ? 13.310 5.725 -9.987 1.00 80.12 177 THR A N 1
ATOM 1441 C CA . THR A 1 177 ? 14.762 5.898 -10.021 1.00 80.12 177 THR A CA 1
ATOM 1442 C C . THR A 1 177 ? 15.432 4.904 -9.078 1.00 80.12 177 THR A C 1
ATOM 1444 O O . THR A 1 177 ? 14.789 4.133 -8.363 1.00 80.12 177 THR A O 1
ATOM 1447 N N . GLU A 1 178 ? 16.761 4.929 -9.007 1.00 76.38 178 GLU A N 1
ATOM 1448 C CA . GLU A 1 178 ? 17.469 4.191 -7.959 1.00 76.38 178 GLU A CA 1
ATOM 1449 C C . GLU A 1 178 ? 17.153 4.688 -6.539 1.00 76.38 178 GLU A C 1
ATOM 1451 O O . GLU A 1 178 ? 17.416 3.979 -5.568 1.00 76.38 178 GLU A O 1
ATOM 1456 N N . SER A 1 179 ? 16.639 5.914 -6.413 1.00 79.38 179 SER A N 1
ATOM 1457 C CA . SER A 1 179 ? 16.352 6.570 -5.142 1.00 79.38 179 SER A CA 1
ATOM 1458 C C . SER A 1 179 ? 14.873 6.591 -4.789 1.00 79.38 179 SER A C 1
ATOM 1460 O O . SER A 1 179 ? 14.543 7.128 -3.744 1.00 79.38 179 SER A O 1
ATOM 1462 N N . TRP A 1 180 ? 13.986 6.041 -5.617 1.00 86.06 180 TRP A N 1
ATOM 1463 C CA . TRP A 1 180 ? 12.552 6.034 -5.342 1.00 86.06 180 TRP A CA 1
ATOM 1464 C C . TRP A 1 180 ? 11.904 4.752 -5.867 1.00 86.06 180 TRP A C 1
ATOM 1466 O O . TRP A 1 180 ? 12.246 4.305 -6.962 1.00 86.06 180 TRP A O 1
ATOM 1476 N N . HIS A 1 181 ? 11.044 4.116 -5.074 1.00 87.38 181 HIS A N 1
ATOM 1477 C CA . HIS A 1 181 ? 10.217 2.982 -5.513 1.00 87.38 181 HIS A CA 1
ATOM 1478 C C . HIS A 1 181 ? 9.027 2.768 -4.582 1.00 87.38 181 HIS A C 1
ATOM 1480 O O . HIS A 1 181 ? 9.049 3.219 -3.434 1.00 87.38 181 HIS A O 1
ATOM 1486 N N . MET A 1 182 ? 8.032 2.038 -5.081 1.00 91.50 182 MET A N 1
ATOM 1487 C CA . MET A 1 182 ? 6.836 1.676 -4.342 1.00 91.50 182 MET A CA 1
ATOM 1488 C C . MET A 1 182 ? 6.655 0.160 -4.311 1.00 91.50 182 MET A C 1
ATOM 1490 O O . MET A 1 182 ? 6.750 -0.523 -5.333 1.00 91.50 182 MET A O 1
ATOM 1494 N N . GLU A 1 183 ? 6.400 -0.355 -3.116 1.00 94.19 183 GLU A N 1
ATOM 1495 C CA . GLU A 1 183 ? 6.118 -1.762 -2.860 1.00 94.19 183 GLU A CA 1
ATOM 1496 C C . GLU A 1 183 ? 4.728 -1.879 -2.245 1.00 94.19 183 GLU A C 1
ATOM 1498 O O . GLU A 1 183 ? 4.380 -1.099 -1.361 1.00 94.19 183 GLU A O 1
ATOM 1503 N N . LEU A 1 184 ? 3.937 -2.848 -2.692 1.00 96.06 184 LEU A N 1
ATOM 1504 C CA . LEU A 1 184 ? 2.612 -3.130 -2.148 1.00 96.06 184 LEU A CA 1
ATOM 1505 C C . LEU A 1 184 ? 2.556 -4.593 -1.705 1.00 96.06 184 LEU A C 1
ATOM 1507 O O . LEU A 1 184 ? 2.704 -5.494 -2.522 1.00 96.06 184 LEU A O 1
ATOM 1511 N N . TYR A 1 185 ? 2.352 -4.838 -0.415 1.00 96.69 185 TYR A N 1
ATOM 1512 C CA . TYR A 1 185 ? 2.362 -6.158 0.212 1.00 96.69 185 TYR A CA 1
ATOM 1513 C C . TYR A 1 185 ? 0.937 -6.679 0.388 1.00 96.69 185 TYR A C 1
ATOM 1515 O O . TYR A 1 185 ? 0.174 -6.174 1.213 1.00 96.69 185 TYR A O 1
ATOM 1523 N N . LEU A 1 186 ? 0.584 -7.701 -0.392 1.00 96.94 186 LEU A N 1
ATOM 1524 C CA . LEU A 1 186 ? -0.743 -8.321 -0.391 1.00 96.94 186 LEU A CA 1
ATOM 1525 C C . LEU A 1 186 ? -1.006 -9.148 0.869 1.00 96.94 186 LEU A C 1
ATOM 1527 O O . LEU A 1 186 ? -2.157 -9.330 1.260 1.00 96.94 186 LEU A O 1
ATOM 1531 N N . ASN A 1 187 ? 0.052 -9.638 1.513 1.00 95.06 187 ASN A N 1
ATOM 1532 C CA . ASN A 1 187 ? -0.021 -10.355 2.775 1.00 95.06 187 ASN A CA 1
ATOM 1533 C C . ASN A 1 187 ? 0.527 -9.536 3.947 1.00 95.06 187 ASN A C 1
ATOM 1535 O O . ASN A 1 187 ? 1.260 -8.561 3.794 1.00 95.06 187 ASN A O 1
ATOM 1539 N N . ASP A 1 188 ? 0.135 -9.949 5.150 1.00 95.00 188 ASP A N 1
ATOM 1540 C CA . ASP A 1 188 ? 0.556 -9.317 6.393 1.00 95.00 188 ASP A CA 1
ATOM 1541 C C . ASP A 1 188 ? 2.053 -9.569 6.643 1.00 95.00 188 ASP A C 1
ATOM 1543 O O . ASP A 1 188 ? 2.462 -10.675 7.011 1.00 95.00 188 ASP A O 1
ATOM 1547 N N . VAL A 1 189 ? 2.859 -8.523 6.443 1.00 93.94 189 VAL A N 1
ATOM 1548 C CA . VAL A 1 189 ? 4.321 -8.527 6.627 1.00 93.94 189 VAL A CA 1
ATOM 1549 C C . VAL A 1 189 ? 4.774 -8.783 8.068 1.00 93.94 189 VAL A C 1
ATOM 1551 O O . VAL A 1 189 ? 5.922 -9.158 8.283 1.00 93.94 189 VAL A O 1
ATOM 1554 N N . VAL A 1 190 ? 3.895 -8.603 9.059 1.00 94.06 190 VAL A N 1
ATOM 1555 C CA . VAL A 1 190 ? 4.190 -8.872 10.477 1.00 94.06 190 VAL A CA 1
ATOM 1556 C C . VAL A 1 190 ? 4.019 -10.360 10.780 1.00 94.06 190 VAL A C 1
ATOM 1558 O O . VAL A 1 190 ? 4.756 -10.925 11.587 1.00 94.06 190 VAL A O 1
ATOM 1561 N N . ARG A 1 191 ? 3.044 -11.007 10.130 1.00 93.44 191 ARG A N 1
ATOM 1562 C CA . ARG A 1 191 ? 2.678 -12.414 10.378 1.00 93.44 191 ARG A CA 1
ATOM 1563 C C . ARG A 1 191 ? 3.309 -13.403 9.406 1.00 93.44 191 ARG A C 1
ATOM 1565 O O . ARG A 1 191 ? 3.329 -14.598 9.692 1.00 93.44 191 ARG A O 1
ATOM 1572 N N . THR A 1 192 ? 3.782 -12.928 8.260 1.00 93.25 192 THR A N 1
ATOM 1573 C CA . THR A 1 192 ? 4.316 -13.773 7.191 1.00 93.25 192 THR A CA 1
ATOM 1574 C C . THR A 1 192 ? 5.835 -13.705 7.164 1.00 93.25 192 THR A C 1
ATOM 1576 O O . THR A 1 192 ? 6.407 -12.621 7.264 1.00 93.25 192 THR A O 1
ATOM 1579 N N . GLU A 1 193 ? 6.505 -14.842 6.977 1.00 91.38 193 GLU A N 1
ATOM 1580 C CA . GLU A 1 193 ? 7.956 -14.852 6.790 1.00 91.38 193 GLU A CA 1
ATOM 1581 C C . GLU A 1 193 ? 8.350 -14.096 5.512 1.00 91.38 193 GLU A C 1
ATOM 1583 O O . GLU A 1 193 ? 7.710 -14.241 4.471 1.00 91.38 193 GLU A O 1
ATOM 1588 N N . GLY A 1 194 ? 9.444 -13.327 5.562 1.00 89.69 194 GLY A N 1
ATOM 1589 C CA . GLY A 1 194 ? 9.874 -12.471 4.448 1.00 89.69 194 GLY A CA 1
ATOM 1590 C C . GLY A 1 194 ? 10.145 -13.201 3.129 1.00 89.69 194 GLY A C 1
ATOM 1591 O O . GLY A 1 194 ? 10.062 -12.605 2.060 1.00 89.69 194 GLY A O 1
ATOM 1592 N N . SER A 1 195 ? 10.429 -14.505 3.174 1.00 92.50 195 SER A N 1
ATOM 1593 C CA . SER A 1 195 ? 10.573 -15.373 1.995 1.00 92.50 195 SER A CA 1
ATOM 1594 C C . SER A 1 195 ? 9.240 -15.692 1.301 1.00 92.50 195 SER A C 1
ATOM 1596 O O . SER A 1 195 ? 9.242 -16.098 0.141 1.00 92.50 195 SER A O 1
ATOM 1598 N N . GLN A 1 196 ? 8.116 -15.499 1.994 1.00 93.81 196 GLN A N 1
ATOM 1599 C CA . GLN A 1 196 ? 6.756 -15.792 1.539 1.00 93.81 196 GLN A CA 1
ATOM 1600 C C . GLN A 1 196 ? 5.932 -14.525 1.272 1.00 93.81 196 GLN A C 1
ATOM 1602 O O . GLN A 1 196 ? 4.745 -14.617 0.953 1.00 93.81 196 GLN A O 1
ATOM 1607 N N . TRP A 1 197 ? 6.522 -13.334 1.402 1.00 94.94 197 TRP A N 1
ATOM 1608 C CA . TRP A 1 197 ? 5.826 -12.091 1.080 1.00 94.94 197 TRP A CA 1
ATOM 1609 C C . TRP A 1 197 ? 5.378 -12.061 -0.372 1.00 94.94 197 TRP A C 1
ATOM 1611 O O . TRP A 1 197 ? 6.125 -12.432 -1.275 1.00 94.94 197 TRP A O 1
ATOM 1621 N N . GLN A 1 198 ? 4.140 -11.633 -0.581 1.00 96.88 198 GLN A N 1
ATOM 1622 C CA . GLN A 1 198 ? 3.568 -11.415 -1.897 1.00 96.88 198 GLN A CA 1
ATOM 1623 C C . GLN A 1 198 ? 3.532 -9.915 -2.128 1.00 96.88 198 GLN A C 1
ATOM 1625 O O . GLN A 1 198 ? 2.684 -9.212 -1.580 1.00 96.88 198 GLN A O 1
ATOM 1630 N N . THR A 1 199 ? 4.483 -9.429 -2.917 1.00 96.25 199 THR A N 1
ATOM 1631 C CA . THR A 1 199 ? 4.643 -7.999 -3.168 1.00 96.25 199 THR A CA 1
ATOM 1632 C C . THR A 1 199 ? 4.340 -7.677 -4.621 1.00 96.25 199 THR A C 1
ATOM 1634 O O . THR A 1 199 ? 4.761 -8.404 -5.515 1.00 96.25 199 THR A O 1
ATOM 1637 N N . ILE A 1 200 ? 3.644 -6.577 -4.869 1.00 97.12 200 ILE A N 1
ATOM 1638 C CA . ILE A 1 200 ? 3.539 -5.940 -6.176 1.00 97.12 200 ILE A CA 1
ATOM 1639 C C . ILE A 1 200 ? 4.552 -4.792 -6.196 1.00 97.12 200 ILE A C 1
ATOM 1641 O O . ILE A 1 200 ? 4.511 -3.899 -5.350 1.00 97.12 200 ILE A O 1
ATOM 1645 N N . LEU A 1 201 ? 5.479 -4.828 -7.151 1.00 95.69 201 LEU A N 1
ATOM 1646 C CA . LEU A 1 201 ? 6.383 -3.718 -7.436 1.00 95.69 201 LEU A CA 1
ATOM 1647 C C . LEU A 1 201 ? 5.692 -2.779 -8.425 1.00 95.69 201 LEU A C 1
ATOM 1649 O O . LEU A 1 201 ? 5.348 -3.225 -9.522 1.00 95.69 201 LEU A O 1
ATOM 1653 N N . ARG A 1 202 ? 5.529 -1.501 -8.060 1.00 95.00 202 ARG A N 1
ATOM 1654 C CA . ARG A 1 202 ? 4.916 -0.477 -8.917 1.00 95.00 202 ARG A CA 1
ATOM 1655 C C . ARG A 1 202 ? 5.890 0.647 -9.248 1.00 95.00 202 ARG A C 1
ATOM 1657 O O . ARG A 1 202 ? 6.608 1.144 -8.379 1.00 95.00 202 ARG A O 1
ATOM 1664 N N . ASN A 1 203 ? 5.885 1.058 -10.514 1.00 95.25 203 ASN A N 1
ATOM 1665 C CA . ASN A 1 203 ? 6.631 2.211 -11.001 1.00 95.25 203 ASN A CA 1
ATOM 1666 C C . ASN A 1 203 ? 5.690 3.140 -11.762 1.00 95.25 203 ASN A C 1
ATOM 1668 O O . ASN A 1 203 ? 5.097 2.716 -12.754 1.00 95.25 203 ASN A O 1
ATOM 1672 N N . GLY A 1 204 ? 5.651 4.418 -11.381 1.00 95.62 204 GLY A N 1
ATOM 1673 C CA . GLY A 1 204 ? 5.083 5.460 -12.232 1.00 95.62 204 GLY A CA 1
ATOM 1674 C C . GLY A 1 204 ? 5.739 5.448 -13.612 1.00 95.62 204 GLY A C 1
ATOM 1675 O O . GLY A 1 204 ? 6.945 5.194 -13.738 1.00 95.62 204 GLY A O 1
ATOM 1676 N N . ILE A 1 205 ? 4.954 5.699 -14.653 1.00 96.88 205 ILE A N 1
ATOM 1677 C CA . ILE A 1 205 ? 5.420 5.676 -16.040 1.00 96.88 205 ILE A CA 1
ATOM 1678 C C . ILE A 1 205 ? 4.894 6.872 -16.821 1.00 96.88 205 ILE A C 1
ATOM 1680 O O . ILE A 1 205 ? 3.866 7.458 -16.497 1.00 96.88 205 ILE A O 1
ATOM 1684 N N . GLU A 1 206 ? 5.567 7.185 -17.921 1.00 96.62 206 GLU A N 1
ATOM 1685 C CA . GLU A 1 206 ? 5.043 8.124 -18.908 1.00 96.62 206 GLU A CA 1
ATOM 1686 C C . GLU A 1 206 ? 5.315 7.650 -20.343 1.00 96.62 206 GLU A C 1
ATOM 1688 O O . GLU A 1 206 ? 6.236 6.846 -20.566 1.00 96.62 206 GLU A O 1
ATOM 1693 N N . PRO A 1 207 ? 4.510 8.100 -21.323 1.00 96.75 207 PRO A N 1
ATOM 1694 C CA . PRO A 1 207 ? 4.690 7.724 -22.718 1.00 96.75 207 PRO A CA 1
ATOM 1695 C C . PRO A 1 207 ? 6.085 8.077 -23.243 1.00 96.75 207 PRO A C 1
ATOM 1697 O O . PRO A 1 207 ? 6.585 9.180 -23.028 1.00 96.75 207 PRO A O 1
ATOM 1700 N N . MET A 1 208 ? 6.693 7.149 -23.983 1.00 96.50 208 MET A N 1
ATOM 1701 C CA . MET A 1 208 ? 7.971 7.360 -24.672 1.00 96.50 208 MET A CA 1
ATOM 1702 C C . MET A 1 208 ? 7.847 7.144 -26.188 1.00 96.50 208 MET A C 1
ATOM 1704 O O . MET A 1 208 ? 8.483 7.858 -26.957 1.00 96.50 208 MET A O 1
ATOM 1708 N N . ASP A 1 209 ? 7.020 6.188 -26.619 1.00 94.50 209 ASP A N 1
ATOM 1709 C CA . ASP A 1 209 ? 6.754 5.871 -28.025 1.00 94.50 209 ASP A CA 1
ATOM 1710 C C . ASP A 1 209 ? 5.264 5.553 -28.220 1.00 94.50 209 ASP A C 1
ATOM 1712 O O . ASP A 1 209 ? 4.785 4.474 -27.873 1.00 94.50 209 ASP A O 1
ATOM 1716 N N . VAL A 1 210 ? 4.524 6.514 -28.780 1.00 92.88 210 VAL A N 1
ATOM 1717 C CA . VAL A 1 210 ? 3.066 6.424 -28.951 1.00 92.88 210 VAL A CA 1
ATOM 1718 C C . VAL A 1 210 ? 2.665 5.317 -29.926 1.00 92.88 210 VAL A C 1
ATOM 1720 O O . VAL A 1 210 ? 1.661 4.647 -29.692 1.00 92.88 210 VAL A O 1
ATOM 1723 N N . ASN A 1 211 ? 3.445 5.080 -30.985 1.00 93.88 211 ASN A N 1
ATOM 1724 C CA . ASN A 1 211 ? 3.135 4.017 -31.944 1.00 93.88 211 ASN A CA 1
ATOM 1725 C C . ASN A 1 211 ? 3.232 2.660 -31.257 1.00 93.88 211 ASN A C 1
ATOM 1727 O O . ASN A 1 211 ? 2.328 1.840 -31.370 1.00 93.88 211 ASN A O 1
ATOM 1731 N N . LYS A 1 212 ? 4.281 2.473 -30.455 1.00 94.38 212 LYS A N 1
ATOM 1732 C CA . LYS A 1 212 ? 4.478 1.249 -29.686 1.00 94.38 212 LYS A CA 1
ATOM 1733 C C . LYS A 1 212 ? 3.402 1.029 -28.624 1.00 94.38 212 LYS A C 1
ATOM 1735 O O . LYS A 1 212 ? 2.987 -0.108 -28.421 1.00 94.38 212 LYS A O 1
ATOM 1740 N N . ILE A 1 213 ? 2.917 2.095 -27.982 1.00 94.25 213 ILE A N 1
ATOM 1741 C CA . ILE A 1 213 ? 1.772 2.016 -27.060 1.00 94.25 213 ILE A CA 1
ATOM 1742 C C . ILE A 1 213 ? 0.544 1.480 -27.802 1.00 94.25 213 ILE A C 1
ATOM 1744 O O . ILE A 1 213 ? -0.067 0.511 -27.350 1.00 94.25 213 ILE A O 1
ATOM 1748 N N . VAL A 1 214 ? 0.227 2.057 -28.966 1.00 91.75 214 VAL A N 1
ATOM 1749 C CA . VAL A 1 214 ? -0.911 1.633 -29.796 1.00 91.75 214 VAL A CA 1
ATOM 1750 C C . VAL A 1 214 ? -0.746 0.188 -30.278 1.00 91.75 214 VAL A C 1
ATOM 1752 O O . VAL A 1 214 ? -1.677 -0.604 -30.156 1.00 91.75 214 VAL A O 1
ATOM 1755 N N . GLU A 1 215 ? 0.435 -0.176 -30.779 1.00 93.88 215 GLU A N 1
ATOM 1756 C CA . GLU A 1 215 ? 0.745 -1.521 -31.279 1.00 93.88 215 GLU A CA 1
ATOM 1757 C C . GLU A 1 215 ? 0.730 -2.587 -30.179 1.00 93.88 215 GLU A C 1
ATOM 1759 O O . GLU A 1 215 ? 0.354 -3.728 -30.444 1.00 93.88 215 GLU A O 1
ATOM 1764 N N . SER A 1 216 ? 1.113 -2.232 -28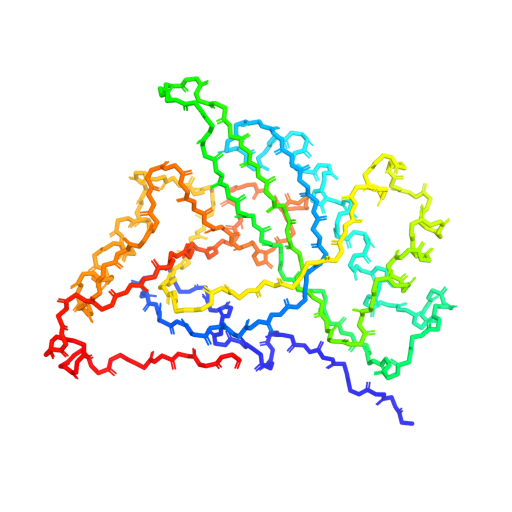.947 1.00 92.56 216 SER A N 1
ATOM 1765 C CA . SER A 1 216 ? 1.160 -3.184 -27.833 1.00 92.56 216 SER A CA 1
ATOM 1766 C C . SER A 1 216 ? -0.212 -3.778 -27.503 1.00 92.56 216 SER A C 1
ATOM 1768 O O . SER A 1 216 ? -0.291 -4.911 -27.032 1.00 92.56 216 SER A O 1
ATOM 1770 N N . GLY A 1 217 ? -1.291 -3.012 -27.714 1.00 92.62 217 GLY A N 1
ATOM 1771 C CA . GLY A 1 217 ? -2.658 -3.411 -27.372 1.00 92.62 217 GLY A CA 1
ATOM 1772 C C . GLY A 1 217 ? -2.895 -3.677 -25.879 1.00 92.62 217 GLY A C 1
ATOM 1773 O O . GLY A 1 217 ? -3.965 -4.174 -25.516 1.00 92.62 217 GLY A O 1
ATOM 1774 N N . VAL A 1 218 ? -1.926 -3.370 -25.008 1.00 94.12 218 VAL A N 1
ATOM 1775 C CA . VAL A 1 218 ? -2.032 -3.604 -23.565 1.00 94.12 218 VAL A CA 1
ATOM 1776 C C . VAL A 1 218 ? -3.065 -2.650 -22.981 1.00 94.12 218 VAL A C 1
ATOM 1778 O O . VAL A 1 218 ? -2.988 -1.433 -23.146 1.00 94.12 218 VAL A O 1
ATOM 1781 N N . LYS A 1 219 ? -4.061 -3.213 -22.296 1.00 95.12 219 LYS A N 1
ATOM 1782 C CA . LYS A 1 219 ? -5.102 -2.430 -21.630 1.00 95.12 219 LYS A CA 1
ATOM 1783 C C . LYS A 1 219 ? -4.566 -1.834 -20.334 1.00 95.12 219 LYS A C 1
ATOM 1785 O O . LYS A 1 219 ? -3.832 -2.491 -19.603 1.00 95.12 219 LYS A O 1
ATOM 1790 N N . ILE A 1 220 ? -4.998 -0.611 -20.049 1.00 97.19 220 ILE A N 1
ATOM 1791 C CA . ILE A 1 220 ? -4.776 0.051 -18.765 1.00 97.19 220 ILE A CA 1
ATOM 1792 C C . ILE A 1 220 ? -5.970 -0.272 -17.870 1.00 97.19 220 ILE A C 1
ATOM 1794 O O . ILE A 1 220 ? -7.111 0.028 -18.232 1.00 97.19 220 ILE A O 1
ATOM 1798 N N . ILE A 1 221 ? -5.701 -0.889 -16.726 1.00 97.31 221 ILE A N 1
ATOM 1799 C CA . ILE A 1 221 ? -6.685 -1.143 -15.674 1.00 97.31 221 ILE A CA 1
ATOM 1800 C C . ILE A 1 221 ? -7.034 0.206 -15.039 1.00 97.31 221 ILE A C 1
ATOM 1802 O O . ILE A 1 221 ? -6.141 0.954 -14.645 1.00 97.31 221 ILE A O 1
ATOM 1806 N N . LYS A 1 222 ? -8.322 0.546 -15.000 1.00 95.31 222 LYS A N 1
ATOM 1807 C CA . LYS A 1 222 ? -8.821 1.787 -14.394 1.00 95.31 222 LYS A CA 1
ATOM 1808 C C . LYS A 1 222 ? -9.277 1.493 -12.972 1.00 95.31 222 LYS A C 1
ATOM 1810 O O . LYS A 1 222 ? -10.029 0.534 -12.807 1.00 95.31 222 LYS A O 1
ATOM 1815 N N . GLY A 1 223 ? -8.805 2.293 -12.018 1.00 85.88 223 GLY A N 1
ATOM 1816 C CA . GLY A 1 223 ? -9.232 2.212 -10.620 1.00 85.88 223 GLY A CA 1
ATOM 1817 C C . GLY A 1 223 ? -10.276 3.232 -10.210 1.00 85.88 223 GLY A C 1
ATOM 1818 O O . GLY A 1 223 ? -10.922 3.826 -11.106 1.00 85.88 223 GLY A O 1
#

Solvent-accessible surface area (backbone atoms only — not comparable to full-atom values): 12413 Å² total; per-residue (Å²): 128,84,68,73,61,46,42,55,78,72,77,42,33,79,84,70,53,73,40,70,85,56,62,48,38,38,38,35,58,73,41,41,22,46,31,44,73,52,72,44,64,98,44,82,82,36,67,67,51,37,54,52,50,50,45,52,48,54,53,42,49,48,63,32,40,20,78,85,68,73,51,90,54,72,86,69,58,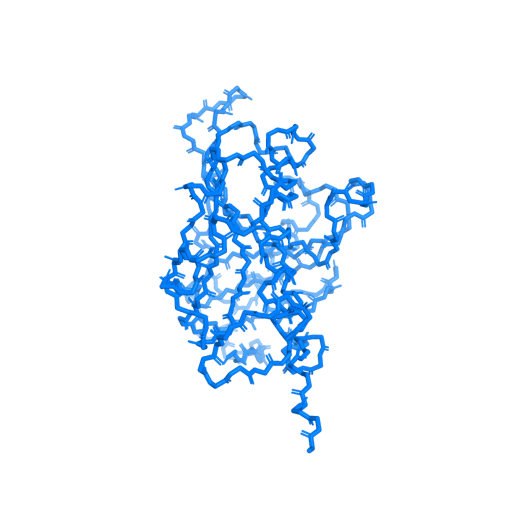45,37,58,70,53,50,47,30,39,42,38,38,52,76,45,83,71,95,84,33,44,21,37,36,37,38,34,31,60,45,64,87,64,67,46,65,69,59,53,59,53,50,52,73,70,58,78,93,49,63,64,72,58,42,76,55,48,42,76,43,80,48,64,75,36,48,28,39,34,29,9,39,76,20,75,87,45,89,88,31,68,52,45,53,52,40,55,51,43,39,53,67,42,16,32,42,72,68,50,50,100,44,37,48,37,42,33,30,74,50,61,73,79,82,42,58,60,76,70,33,41,28,34,45,44,32,41,45,47,87,71,34,72,68,42,37,64,71,53,67,73,68,67,46,75,104